Protein AF-A0A1E3B1F7-F1 (afdb_monomer_lite)

InterPro domains:
  IPR016169 FAD-binding, type PCMH, subdomain 2 [G3DSA:3.30.465.10] (73-131)
  IPR016169 FAD-binding, type PCMH, subdomain 2 [G3DSA:3.30.465.10] (134-154)
  IPR036318 FAD-binding, type PCMH-like superfamily [SSF56176] (13-153)
  IPR050416 FAD-linked Oxidoreductases in Biosynthetic Pathways [PTHR42973] (73-134)

Sequence (278 aa):
MGNKASTTTTTTTTAAVHRCLLSAVDGNSALVPFQNDLLYGVTAVHEYNLNFPVTPAAVTSQRRASRSPQLSTLGGADGAVVVDMKHFQQFSMDEATHVATIGPGLSLGDNDTLLYNAGGRAMSHGLCPEIRAGAAASFGIVTEFKVRTQTAPRGAIRYSYSFKLGSAAQRARLLADWQDFILSEDLNRKFTSDCICLQDNVILKGVFFGSKEEYHALGLEHRFPGSDSSKLLVLDDWLGTVTHVVDDLAVRLGGSMSSYFYAKSLGFTRDTSCHYQQ

Organism: Aspergillus cristatus (NCBI:txid573508)

Secondary structure (DSSP, 8-state):
------SHHHHHHHHHHHHHHHHHTTT-GGGS-BTTSTTHHHHT---SBTTS----SEEEE-SS---S-------SSTTPEEEE-TT---EEEETTTTEEEE-TT-BHHHHHHHHHHTTSEE----S-TTSBTT---SS-----EEEE-EEPPS-EEEEEEEEE--SHHHHHHHHHHHHHHHT-TT--TTB--EEEE-SSEEEEEEEE-S-HHHHHTT-HHHHS---SEEEEEEESSHHHHHHHHHT-HHHHHHSS--B----------TTTS-----

pLDDT: mean 82.17, std 14.71, range [34.31, 97.56]

Structure (mmCIF, N/CA/C/O backbone):
data_AF-A0A1E3B1F7-F1
#
_entry.id   AF-A0A1E3B1F7-F1
#
loop_
_atom_site.group_PDB
_atom_site.id
_atom_site.type_symbol
_atom_site.label_atom_id
_atom_site.label_alt_id
_atom_site.label_comp_id
_atom_site.label_asym_id
_atom_site.label_entity_id
_atom_site.label_seq_id
_atom_site.pdbx_PDB_ins_code
_atom_site.Cartn_x
_atom_site.Cartn_y
_atom_site.Cartn_z
_atom_site.occupancy
_atom_site.B_iso_or_equiv
_atom_site.auth_seq_id
_atom_site.auth_comp_id
_atom_site.auth_asym_id
_atom_site.auth_atom_id
_atom_site.pdbx_PDB_model_num
ATOM 1 N N . MET A 1 1 ? 56.435 13.562 -7.038 1.00 37.56 1 MET A N 1
ATOM 2 C CA . MET A 1 1 ? 55.759 12.988 -8.221 1.00 37.56 1 MET A CA 1
ATOM 3 C C . MET A 1 1 ? 54.968 11.780 -7.750 1.00 37.56 1 MET A C 1
ATOM 5 O O . MET A 1 1 ? 55.574 10.789 -7.378 1.00 37.56 1 MET A O 1
ATOM 9 N N . GLY A 1 2 ? 53.646 11.903 -7.643 1.00 34.31 2 GLY A N 1
ATOM 10 C CA . GLY A 1 2 ? 52.750 10.836 -7.193 1.00 34.31 2 GLY A CA 1
ATOM 11 C C . GLY A 1 2 ? 51.482 10.884 -8.038 1.00 34.31 2 GLY A C 1
ATOM 12 O O . GLY A 1 2 ? 50.889 11.950 -8.185 1.00 34.31 2 GLY A O 1
ATOM 13 N N . ASN A 1 3 ? 51.160 9.758 -8.668 1.00 38.22 3 ASN A N 1
ATOM 14 C CA . ASN A 1 3 ? 50.175 9.602 -9.736 1.00 38.22 3 ASN A CA 1
ATOM 15 C C . ASN A 1 3 ? 48.758 10.070 -9.362 1.00 38.22 3 ASN A C 1
ATOM 17 O O . ASN A 1 3 ? 48.146 9.546 -8.435 1.00 38.22 3 ASN A O 1
ATOM 21 N N . LYS A 1 4 ? 48.193 10.964 -10.186 1.00 40.62 4 LYS A N 1
ATOM 22 C CA . LYS A 1 4 ? 46.742 11.103 -10.376 1.00 40.62 4 LYS A CA 1
ATOM 23 C C . LYS A 1 4 ? 46.281 9.996 -11.327 1.00 40.62 4 LYS A C 1
ATOM 25 O O . LYS A 1 4 ? 46.466 10.107 -12.533 1.00 40.62 4 LYS A O 1
ATOM 30 N N . ALA A 1 5 ? 45.653 8.961 -10.788 1.00 48.22 5 ALA A N 1
ATOM 31 C CA . ALA A 1 5 ? 44.834 8.033 -11.558 1.00 48.22 5 ALA A CA 1
ATOM 32 C C . ALA A 1 5 ? 43.437 8.004 -10.930 1.00 48.22 5 ALA A C 1
ATOM 34 O O . ALA A 1 5 ? 43.195 7.207 -10.035 1.00 48.22 5 ALA A O 1
ATOM 35 N N . SER A 1 6 ? 42.550 8.920 -11.337 1.00 46.03 6 SER A N 1
ATOM 36 C CA . SER A 1 6 ? 41.098 8.813 -11.094 1.00 46.03 6 SER A CA 1
ATOM 37 C C . SER A 1 6 ? 40.338 9.926 -11.830 1.00 46.03 6 SER A C 1
ATOM 39 O O . SER A 1 6 ? 39.890 10.902 -11.230 1.00 46.03 6 SER A O 1
ATOM 41 N N . THR A 1 7 ? 40.271 9.867 -13.165 1.00 42.16 7 THR A N 1
ATOM 42 C CA . THR A 1 7 ? 39.351 10.744 -13.933 1.00 42.16 7 THR A CA 1
ATOM 43 C C . THR A 1 7 ? 38.934 10.135 -15.276 1.00 42.16 7 THR A C 1
ATOM 45 O O . THR A 1 7 ? 37.812 10.349 -15.714 1.00 42.16 7 THR A O 1
ATOM 48 N N . THR A 1 8 ? 39.782 9.314 -15.905 1.00 38.38 8 THR A N 1
ATOM 49 C CA . THR A 1 8 ? 39.522 8.756 -17.247 1.00 38.38 8 THR A CA 1
ATOM 50 C C . THR A 1 8 ? 38.535 7.577 -17.257 1.00 38.38 8 THR A C 1
ATOM 52 O O . THR A 1 8 ? 37.781 7.414 -18.210 1.00 38.38 8 THR A O 1
ATOM 55 N N . THR A 1 9 ? 38.490 6.762 -16.199 1.00 40.12 9 THR A N 1
ATOM 56 C CA . THR A 1 9 ? 37.678 5.526 -16.154 1.00 40.12 9 THR A CA 1
ATOM 57 C C . THR A 1 9 ? 36.169 5.798 -16.057 1.00 40.12 9 THR A C 1
ATOM 59 O O . THR A 1 9 ? 35.355 5.043 -16.596 1.00 40.12 9 THR A O 1
ATOM 62 N N . THR A 1 10 ? 35.776 6.898 -15.410 1.00 47.53 10 THR A N 1
ATOM 63 C CA . THR A 1 10 ? 34.367 7.251 -15.173 1.00 47.53 10 THR A CA 1
ATOM 64 C C . THR A 1 10 ? 33.671 7.701 -16.461 1.00 47.53 10 THR A C 1
ATOM 66 O O . THR A 1 10 ? 32.553 7.282 -16.740 1.00 47.53 10 THR A O 1
ATOM 69 N N . THR A 1 11 ? 34.349 8.480 -17.312 1.00 52.41 11 THR A N 1
ATOM 70 C CA . THR A 1 11 ? 33.774 9.027 -18.555 1.00 52.41 11 THR A CA 1
ATOM 71 C C . THR A 1 11 ? 33.556 7.954 -19.626 1.00 52.41 11 THR A C 1
ATOM 73 O O . THR A 1 11 ? 32.553 7.975 -20.340 1.00 52.41 11 THR A O 1
ATOM 76 N N . THR A 1 12 ? 34.467 6.980 -19.731 1.00 55.81 12 THR A N 1
ATOM 77 C CA . THR A 1 12 ? 34.363 5.883 -20.709 1.00 55.81 12 THR A CA 1
ATOM 78 C C . THR A 1 12 ? 33.227 4.915 -20.371 1.00 55.81 12 THR A C 1
ATOM 80 O O . THR A 1 12 ? 32.534 4.443 -21.274 1.00 55.81 12 THR A O 1
ATOM 83 N N . THR A 1 13 ? 32.995 4.665 -19.080 1.00 59.47 13 THR A N 1
ATOM 84 C CA . THR A 1 13 ? 31.944 3.755 -18.600 1.00 59.47 13 THR A CA 1
ATOM 85 C C . THR A 1 13 ? 30.547 4.337 -18.849 1.00 59.47 13 THR A C 1
ATOM 87 O O . THR A 1 13 ? 29.694 3.652 -19.414 1.00 59.47 13 THR A O 1
ATOM 90 N N . THR A 1 14 ? 30.331 5.627 -18.560 1.00 68.31 14 THR A N 1
ATOM 91 C CA . THR A 1 14 ? 29.058 6.321 -18.839 1.00 68.31 14 THR A CA 1
ATOM 92 C C . THR A 1 14 ? 28.724 6.341 -20.334 1.00 68.31 14 THR A C 1
ATOM 94 O O . THR A 1 14 ? 27.590 6.069 -20.725 1.00 68.31 14 THR A O 1
ATOM 97 N N . ALA A 1 15 ? 29.717 6.578 -21.199 1.00 78.50 15 ALA A N 1
ATOM 98 C CA . ALA A 1 15 ? 29.519 6.570 -22.649 1.00 78.50 15 ALA A CA 1
ATOM 99 C C . ALA A 1 15 ? 29.189 5.172 -23.210 1.00 78.50 15 ALA A C 1
ATOM 101 O O . ALA A 1 15 ? 28.454 5.053 -24.193 1.00 78.50 15 ALA A O 1
ATOM 102 N N . ALA A 1 16 ? 29.725 4.107 -22.606 1.00 84.56 16 ALA A N 1
ATOM 103 C CA . ALA A 1 16 ? 29.416 2.734 -22.996 1.00 84.56 16 ALA A CA 1
ATOM 104 C C . ALA A 1 16 ? 27.982 2.338 -22.607 1.00 84.56 16 ALA A C 1
ATOM 106 O O . ALA A 1 16 ? 27.255 1.810 -23.451 1.00 84.56 16 ALA A O 1
ATOM 107 N N . VAL A 1 17 ? 27.554 2.651 -21.378 1.00 84.44 17 VAL A N 1
ATOM 108 C CA . VAL A 1 17 ? 26.182 2.393 -20.902 1.00 84.44 17 VAL A CA 1
ATOM 109 C C . VAL A 1 17 ? 25.162 3.161 -21.740 1.00 84.44 17 VAL A C 1
ATOM 111 O O . VAL A 1 17 ? 24.188 2.568 -22.194 1.00 84.44 17 VAL A O 1
ATOM 114 N N . HIS A 1 18 ? 25.422 4.435 -22.042 1.00 89.75 18 HIS A N 1
ATOM 115 C CA . HIS A 1 18 ? 24.557 5.248 -22.898 1.00 89.75 18 HIS A CA 1
ATOM 116 C C . HIS A 1 18 ? 24.315 4.603 -24.272 1.00 89.75 18 HIS A C 1
ATOM 118 O O . HIS A 1 18 ? 23.172 4.428 -24.692 1.00 89.75 18 HIS A O 1
ATOM 124 N N . ARG A 1 19 ? 25.387 4.202 -24.974 1.00 90.81 19 ARG A N 1
ATOM 125 C CA . ARG A 1 19 ? 25.265 3.534 -26.283 1.00 90.81 19 ARG A CA 1
ATOM 126 C C . ARG A 1 19 ? 24.532 2.199 -26.187 1.00 90.81 19 ARG A C 1
ATOM 128 O O . ARG A 1 19 ? 23.724 1.900 -27.059 1.00 90.81 19 ARG A O 1
ATOM 135 N N . CYS A 1 20 ? 24.811 1.419 -25.143 1.00 92.69 20 CYS A N 1
ATOM 136 C CA . CYS A 1 20 ? 24.163 0.131 -24.912 1.00 92.69 20 CYS A CA 1
ATOM 137 C C . CYS A 1 20 ? 22.647 0.297 -24.746 1.00 92.69 20 CYS A C 1
ATOM 139 O O . CYS A 1 20 ? 21.877 -0.321 -25.478 1.00 92.69 20 CYS A O 1
ATOM 141 N N . LEU A 1 21 ? 22.221 1.187 -23.845 1.00 91.75 21 LEU A N 1
ATOM 142 C CA . LEU A 1 21 ? 20.805 1.419 -23.574 1.00 91.75 21 LEU A CA 1
ATOM 143 C C . LEU A 1 21 ? 20.070 1.976 -24.794 1.00 91.75 21 LEU A C 1
ATOM 145 O O . LEU A 1 21 ? 18.989 1.496 -25.115 1.00 91.75 21 LEU A O 1
ATOM 149 N N . LEU A 1 22 ? 20.670 2.931 -25.510 1.00 91.81 22 LEU A N 1
ATOM 150 C CA . LEU A 1 22 ? 20.066 3.503 -26.712 1.00 91.81 22 LEU A CA 1
ATOM 151 C C . LEU A 1 22 ? 19.933 2.461 -27.836 1.00 91.81 22 LEU A C 1
ATOM 153 O O . LEU A 1 22 ? 18.917 2.417 -28.525 1.00 91.81 22 LEU A O 1
ATOM 157 N N . SER A 1 23 ? 20.931 1.586 -27.995 1.00 92.50 23 SER A N 1
ATOM 158 C CA . SER A 1 23 ? 20.866 0.476 -28.950 1.00 92.50 23 SER A CA 1
ATOM 159 C C . SER A 1 23 ? 19.803 -0.556 -28.574 1.00 92.50 23 SER A C 1
ATOM 161 O O . SER A 1 23 ? 19.189 -1.125 -29.468 1.00 92.50 23 SER A O 1
ATOM 163 N N . ALA A 1 24 ? 19.578 -0.803 -27.280 1.00 90.81 24 ALA A N 1
ATOM 164 C CA . ALA A 1 24 ? 18.563 -1.744 -26.804 1.00 90.81 24 ALA A CA 1
ATOM 165 C C . ALA A 1 24 ? 17.122 -1.285 -27.094 1.00 90.81 24 ALA A C 1
ATOM 167 O O . ALA A 1 24 ? 16.200 -2.096 -27.057 1.00 90.81 24 ALA A O 1
ATOM 168 N N . VAL A 1 25 ? 16.928 0.004 -27.387 1.00 88.75 25 VAL A N 1
ATOM 169 C CA . VAL A 1 25 ? 15.636 0.598 -27.761 1.00 88.75 25 VAL A CA 1
ATOM 170 C C . VAL A 1 25 ? 15.604 1.063 -29.221 1.00 88.75 25 VAL A C 1
ATOM 172 O O . VAL A 1 25 ? 14.869 1.991 -29.559 1.00 88.75 25 VAL A O 1
ATOM 175 N N . ASP A 1 26 ? 16.419 0.448 -30.083 1.00 91.25 26 ASP A N 1
ATOM 176 C CA . ASP A 1 26 ? 16.509 0.741 -31.522 1.00 91.25 26 ASP A CA 1
ATOM 177 C C . ASP A 1 26 ? 16.759 2.232 -31.835 1.00 91.25 26 ASP A C 1
ATOM 179 O O . ASP A 1 26 ? 16.270 2.778 -32.823 1.00 91.25 26 ASP A O 1
ATOM 183 N N . GLY A 1 27 ? 17.506 2.927 -30.972 1.00 89.00 27 GLY A N 1
ATOM 184 C CA . GLY A 1 27 ? 17.819 4.347 -31.137 1.00 89.00 27 GLY A CA 1
ATOM 185 C C . GLY A 1 27 ? 16.749 5.317 -30.628 1.00 89.00 27 GLY A C 1
ATOM 186 O O . GLY A 1 27 ? 16.928 6.528 -30.753 1.00 89.00 27 GLY A O 1
ATOM 187 N N . ASN A 1 28 ? 15.648 4.836 -30.043 1.00 88.50 28 ASN A N 1
ATOM 188 C CA . ASN A 1 28 ? 14.576 5.697 -29.547 1.00 88.50 28 ASN A CA 1
ATOM 189 C C . ASN A 1 28 ? 14.904 6.300 -28.168 1.00 88.50 28 ASN A C 1
ATOM 191 O O . ASN A 1 28 ? 14.555 5.738 -27.129 1.00 88.50 28 ASN A O 1
ATOM 195 N N . SER A 1 29 ? 15.525 7.480 -28.156 1.00 86.75 29 SER A N 1
ATOM 196 C CA . SER A 1 29 ? 15.898 8.191 -26.922 1.00 86.75 29 SER A CA 1
ATOM 197 C C . SER A 1 29 ? 14.712 8.569 -26.028 1.00 86.75 29 SER A C 1
ATOM 199 O O . SER A 1 29 ? 14.892 8.715 -24.825 1.00 86.75 29 SER A O 1
ATOM 201 N N . ALA A 1 30 ? 13.481 8.640 -26.550 1.00 85.56 30 ALA A N 1
ATOM 202 C CA . ALA A 1 30 ? 12.299 8.902 -25.723 1.00 85.56 30 ALA A CA 1
ATOM 203 C C . ALA A 1 30 ? 11.991 7.765 -24.729 1.00 85.56 30 ALA A C 1
ATOM 205 O O . ALA A 1 30 ? 11.258 7.977 -23.766 1.00 85.56 30 ALA A O 1
ATOM 206 N N . LEU A 1 31 ? 12.532 6.563 -24.964 1.00 86.62 31 LEU A N 1
ATOM 207 C CA . LEU A 1 31 ? 12.388 5.406 -24.077 1.00 86.62 31 LEU A CA 1
ATOM 208 C C . LEU A 1 31 ? 13.511 5.304 -23.044 1.00 86.62 31 LEU A C 1
ATOM 210 O O . LEU A 1 31 ? 13.392 4.525 -22.099 1.00 86.62 31 LEU A O 1
ATOM 214 N N . VAL A 1 32 ? 14.586 6.073 -23.220 1.00 90.12 32 VAL A N 1
ATOM 215 C CA . VAL A 1 32 ? 15.724 6.122 -22.303 1.00 90.12 32 VAL A CA 1
ATOM 216 C C . VAL A 1 32 ? 16.210 7.567 -22.174 1.00 90.12 32 VAL A C 1
ATOM 218 O O . VAL A 1 32 ? 17.262 7.903 -22.715 1.00 90.12 32 VAL A O 1
ATOM 221 N N . PRO A 1 33 ? 15.454 8.447 -21.500 1.00 90.50 33 PRO A N 1
ATOM 222 C CA . PRO A 1 33 ? 15.972 9.747 -21.107 1.00 90.50 33 PRO A CA 1
ATOM 223 C C . PRO A 1 33 ? 17.256 9.610 -20.272 1.00 90.50 33 PRO A C 1
ATOM 225 O O . PRO A 1 33 ? 17.355 8.756 -19.381 1.00 90.50 33 PRO A O 1
ATOM 228 N N . PHE A 1 34 ? 18.226 10.477 -20.552 1.00 91.12 34 PHE A N 1
ATOM 229 C CA . PHE A 1 34 ? 19.531 10.551 -19.897 1.00 91.12 34 PHE A CA 1
ATOM 230 C C . PHE A 1 34 ? 19.698 11.859 -19.124 1.00 91.12 34 PHE A C 1
ATOM 232 O O . PHE A 1 34 ? 19.089 12.874 -19.447 1.00 91.12 34 PHE A O 1
ATOM 239 N N . GLN A 1 35 ? 20.614 11.866 -18.152 1.00 87.38 35 GLN A N 1
ATOM 240 C CA . GLN A 1 35 ? 20.878 13.021 -17.282 1.00 87.38 35 GLN A CA 1
ATOM 241 C C . GLN A 1 35 ? 21.147 14.348 -18.022 1.00 87.38 35 GLN A C 1
ATOM 243 O O . GLN A 1 35 ? 20.827 15.415 -17.501 1.00 87.38 35 GLN A O 1
ATOM 248 N N . ASN A 1 36 ? 21.726 14.291 -19.225 1.00 86.38 36 ASN A N 1
ATOM 249 C CA . ASN A 1 36 ? 22.059 15.475 -20.025 1.00 86.38 36 ASN A CA 1
ATOM 250 C C . ASN A 1 36 ? 20.903 15.962 -20.918 1.00 86.38 36 ASN A C 1
ATOM 252 O O . ASN A 1 36 ? 21.067 16.960 -21.623 1.00 86.38 36 ASN A O 1
ATOM 256 N N . ASP A 1 37 ? 19.762 15.272 -20.916 1.00 87.69 37 ASP A N 1
ATOM 257 C CA . ASP A 1 37 ? 18.605 15.665 -21.708 1.00 87.69 37 ASP A CA 1
ATOM 258 C C . ASP A 1 37 ? 17.954 16.928 -21.141 1.00 87.69 37 ASP A C 1
ATOM 260 O O . ASP A 1 37 ? 17.896 17.171 -19.930 1.00 87.69 37 ASP A O 1
ATOM 264 N N . LEU A 1 38 ? 17.420 17.749 -22.044 1.00 87.56 38 LEU A N 1
ATOM 265 C CA . LEU A 1 38 ? 16.705 18.959 -21.670 1.00 87.56 38 LEU A CA 1
ATOM 266 C C . LEU A 1 38 ? 15.503 18.604 -20.777 1.00 87.56 38 LEU A C 1
ATOM 268 O O . LEU A 1 38 ? 14.662 17.797 -21.160 1.00 87.56 38 LEU A O 1
ATOM 272 N N . LEU A 1 39 ? 15.411 19.253 -19.611 1.00 84.19 39 LEU A N 1
ATOM 273 C CA . LEU A 1 39 ? 14.357 19.045 -18.605 1.00 84.19 39 LEU A CA 1
ATOM 274 C C . LEU A 1 39 ? 14.307 17.635 -17.976 1.00 84.19 39 LEU A C 1
ATOM 276 O O . LEU A 1 39 ? 13.311 17.320 -17.327 1.00 84.19 39 LEU A O 1
ATOM 280 N N . TYR A 1 40 ? 15.376 16.830 -18.073 1.00 85.12 40 TYR A N 1
ATOM 281 C CA . TYR A 1 40 ? 15.447 15.463 -17.523 1.00 85.12 40 TYR A CA 1
ATOM 282 C C . TYR A 1 40 ? 14.880 15.327 -16.101 1.00 85.12 40 TYR A C 1
ATOM 284 O O . TYR A 1 40 ? 14.015 14.487 -15.848 1.00 85.12 40 TYR A O 1
ATOM 292 N N . GLY A 1 41 ? 15.310 16.204 -15.187 1.00 81.81 41 GLY A N 1
ATOM 293 C CA . GLY A 1 41 ? 14.880 16.176 -13.787 1.00 81.81 41 GLY A CA 1
ATOM 294 C C . GLY A 1 41 ? 13.384 16.425 -13.566 1.00 81.81 41 GLY A C 1
ATOM 295 O O . GLY A 1 41 ? 12.866 16.064 -12.525 1.00 81.81 41 GLY A O 1
ATOM 296 N N . VAL A 1 42 ? 12.672 17.017 -14.531 1.00 79.06 42 VAL A N 1
ATOM 297 C CA . VAL A 1 42 ? 11.225 17.287 -14.429 1.00 79.06 42 VAL A CA 1
ATOM 298 C C . VAL A 1 42 ? 10.407 16.242 -15.190 1.00 79.06 42 VAL A C 1
ATOM 300 O O . VAL A 1 42 ? 9.262 15.969 -14.835 1.00 79.06 42 VAL A O 1
ATOM 303 N N . THR A 1 43 ? 10.965 15.668 -16.257 1.00 80.12 43 THR A N 1
ATOM 304 C CA . THR A 1 43 ? 10.234 14.767 -17.161 1.00 80.12 43 THR A CA 1
ATOM 305 C C . THR A 1 43 ? 10.471 13.285 -16.897 1.00 80.12 43 THR A C 1
ATOM 307 O O . THR A 1 43 ? 9.669 12.471 -17.348 1.00 80.12 43 THR A O 1
ATOM 310 N N . ALA A 1 44 ? 11.581 12.929 -16.248 1.00 81.56 44 ALA A N 1
ATOM 311 C CA . ALA A 1 44 ? 11.995 11.540 -16.045 1.00 81.56 44 ALA A CA 1
ATOM 312 C C . ALA A 1 44 ? 12.253 11.191 -14.574 1.00 81.56 44 ALA A C 1
ATOM 314 O O . ALA A 1 44 ? 12.149 10.023 -14.203 1.00 81.56 44 ALA A O 1
ATOM 315 N N . VAL A 1 45 ? 12.584 12.180 -13.741 1.00 84.25 45 VAL A N 1
ATOM 316 C CA . VAL A 1 45 ? 12.856 11.979 -12.316 1.00 84.25 45 VAL A CA 1
ATOM 317 C C . VAL A 1 45 ? 11.655 12.466 -11.509 1.00 84.25 45 VAL A C 1
ATOM 319 O O . VAL A 1 45 ? 11.193 13.592 -11.667 1.00 84.25 45 VAL A O 1
ATOM 322 N N . HIS A 1 46 ? 11.104 11.574 -10.688 1.00 82.81 46 HIS A N 1
ATOM 323 C CA . HIS A 1 46 ? 9.920 11.840 -9.876 1.00 82.81 46 HIS A CA 1
ATOM 324 C C . HIS A 1 46 ? 10.155 11.341 -8.449 1.00 82.81 46 HIS A C 1
ATOM 326 O O . HIS A 1 46 ? 9.849 10.197 -8.098 1.00 82.81 46 HIS A O 1
ATOM 332 N N . GLU A 1 47 ? 10.752 12.194 -7.621 1.00 82.31 47 GLU A N 1
ATOM 333 C CA . GLU A 1 47 ? 11.020 11.899 -6.221 1.00 82.31 47 GLU A CA 1
ATOM 334 C C . GLU A 1 47 ? 9.744 11.952 -5.396 1.00 82.31 47 GLU A C 1
ATOM 336 O O . GLU A 1 47 ? 8.964 12.901 -5.460 1.00 82.31 47 GLU A O 1
ATOM 341 N N . TYR A 1 48 ? 9.581 10.961 -4.528 1.00 80.12 48 TYR A N 1
ATOM 342 C CA . TYR A 1 48 ? 8.530 10.997 -3.523 1.00 80.12 48 TYR A CA 1
ATOM 343 C C . TYR A 1 48 ? 8.969 11.664 -2.222 1.00 80.12 48 TYR A C 1
ATOM 345 O O . TYR A 1 48 ? 8.257 12.494 -1.662 1.00 80.12 48 TYR A O 1
ATOM 353 N N . ASN A 1 49 ? 10.161 11.308 -1.740 1.00 84.50 49 ASN A N 1
ATOM 354 C CA . ASN A 1 49 ? 10.745 11.912 -0.553 1.00 84.50 49 ASN A CA 1
ATOM 355 C C . ASN A 1 49 ? 11.804 12.936 -0.958 1.00 84.50 49 ASN A C 1
ATOM 357 O O . ASN A 1 49 ? 12.903 12.575 -1.375 1.00 84.50 49 ASN A O 1
ATOM 361 N N . LEU A 1 50 ? 11.479 14.213 -0.783 1.00 87.75 50 LEU A N 1
ATOM 362 C CA . LEU A 1 50 ? 12.322 15.335 -1.185 1.00 87.75 50 LEU A CA 1
ATOM 363 C C . LEU A 1 50 ? 13.571 15.514 -0.297 1.00 87.75 50 LEU A C 1
ATOM 365 O O . LEU A 1 50 ? 14.464 16.275 -0.659 1.00 87.75 50 LEU A O 1
ATOM 369 N N . ASN A 1 51 ? 13.676 14.807 0.840 1.00 87.00 51 ASN A N 1
ATOM 370 C CA . ASN A 1 51 ? 14.893 14.799 1.670 1.00 87.00 51 ASN A CA 1
ATOM 371 C C . ASN A 1 51 ? 16.062 14.035 1.031 1.00 87.00 51 ASN A C 1
ATOM 373 O O . ASN A 1 51 ? 17.205 14.221 1.444 1.00 87.00 51 ASN A O 1
ATOM 377 N N . PHE A 1 52 ? 15.784 13.157 0.066 1.00 85.12 52 PHE A N 1
ATOM 378 C CA . PHE A 1 52 ? 16.780 12.278 -0.544 1.00 85.12 52 PHE A CA 1
ATOM 379 C C . PHE A 1 52 ? 16.752 12.428 -2.069 1.00 85.12 52 PHE A C 1
ATOM 381 O O . PHE A 1 52 ? 16.346 11.494 -2.764 1.00 85.12 52 PHE A O 1
ATOM 388 N N . PRO A 1 53 ? 17.139 13.604 -2.599 1.00 86.88 53 PRO A N 1
ATOM 389 C CA . PRO A 1 53 ? 17.228 13.796 -4.038 1.00 86.88 53 PRO A CA 1
ATOM 390 C C . PRO A 1 53 ? 18.295 12.863 -4.611 1.00 86.88 53 PRO A C 1
ATOM 392 O O . PRO A 1 53 ? 19.358 12.680 -4.013 1.00 86.88 53 PRO A O 1
ATOM 395 N N . VAL A 1 54 ? 18.011 12.281 -5.770 1.00 87.06 54 VAL A N 1
ATOM 396 C CA . VAL A 1 54 ? 18.954 11.429 -6.497 1.00 87.06 54 VAL A CA 1
ATOM 397 C C . VAL A 1 54 ? 18.870 11.733 -7.980 1.00 87.06 54 VAL A C 1
ATOM 399 O O . VAL A 1 54 ? 17.805 12.041 -8.507 1.00 87.06 54 VAL A O 1
ATOM 402 N N . THR A 1 55 ? 19.997 11.605 -8.666 1.00 88.56 55 THR A N 1
ATOM 403 C CA . THR A 1 55 ? 20.099 11.818 -10.105 1.00 88.56 55 THR A CA 1
ATOM 404 C C . THR A 1 55 ? 20.507 10.516 -10.791 1.00 88.56 55 THR A C 1
ATOM 406 O O . THR A 1 55 ? 21.698 10.186 -10.851 1.00 88.56 55 THR A O 1
ATOM 409 N N . PRO A 1 56 ? 19.543 9.744 -11.322 1.00 89.69 56 PRO A N 1
ATOM 410 C CA . PRO A 1 56 ? 19.848 8.548 -12.096 1.00 89.69 56 PRO A CA 1
ATOM 411 C C . PRO A 1 56 ? 20.641 8.887 -13.362 1.00 89.69 56 PRO A C 1
ATOM 413 O O . PRO A 1 56 ? 20.420 9.934 -13.974 1.00 89.69 56 PRO A O 1
ATOM 416 N N . ALA A 1 57 ? 21.508 7.973 -13.803 1.00 90.00 57 ALA A N 1
ATOM 417 C CA . ALA A 1 57 ? 22.234 8.108 -15.068 1.00 90.00 57 ALA A CA 1
ATOM 418 C C . ALA A 1 57 ? 21.298 8.018 -16.286 1.00 90.00 57 ALA A C 1
ATOM 420 O O . ALA A 1 57 ? 21.536 8.670 -17.305 1.00 90.00 57 ALA A O 1
ATOM 421 N N . ALA A 1 58 ? 20.253 7.195 -16.175 1.00 90.56 58 ALA A N 1
ATOM 422 C CA . ALA A 1 58 ? 19.212 7.022 -17.178 1.00 90.56 58 ALA A CA 1
ATOM 423 C C . ALA A 1 58 ? 17.932 6.475 -16.533 1.00 90.56 58 ALA A C 1
ATOM 425 O O . ALA A 1 58 ? 18.002 5.705 -15.568 1.00 90.56 58 ALA A O 1
ATOM 426 N N . VAL A 1 59 ? 16.781 6.795 -17.121 1.00 88.56 59 VAL A N 1
ATOM 427 C CA . VAL A 1 59 ? 15.490 6.179 -16.785 1.00 88.56 59 VAL A CA 1
ATOM 428 C C . VAL A 1 59 ? 14.995 5.436 -18.017 1.00 88.56 59 VAL A C 1
ATOM 430 O O . VAL A 1 59 ? 14.607 6.039 -19.005 1.00 88.56 59 VAL A O 1
ATOM 433 N N . THR A 1 60 ? 15.051 4.112 -17.985 1.00 88.69 60 THR A N 1
ATOM 434 C CA . THR A 1 60 ? 14.629 3.246 -19.091 1.00 88.69 60 THR A CA 1
ATOM 435 C C . THR A 1 60 ? 13.152 2.904 -18.953 1.00 88.69 60 THR A C 1
ATOM 437 O O . THR A 1 60 ? 12.678 2.631 -17.857 1.00 88.69 60 THR A O 1
ATOM 440 N N . SER A 1 61 ? 12.417 2.885 -20.056 1.00 82.75 61 SER A N 1
ATOM 441 C CA . SER A 1 61 ? 10.999 2.527 -20.097 1.00 82.75 61 SER A CA 1
ATOM 442 C C . SER A 1 61 ? 10.712 1.636 -21.306 1.00 82.75 61 SER A C 1
ATOM 444 O O . SER A 1 61 ? 11.431 1.650 -22.306 1.00 82.75 61 SER A O 1
ATOM 446 N N . GLN A 1 62 ? 9.666 0.813 -21.222 1.00 74.56 62 GLN A N 1
ATOM 447 C CA . GLN A 1 62 ? 9.228 0.017 -22.372 1.00 74.56 62 GLN A CA 1
ATOM 448 C C . GLN A 1 62 ? 8.575 0.881 -23.458 1.00 74.56 62 GLN A C 1
ATOM 450 O O . GLN A 1 62 ? 8.141 1.994 -23.205 1.00 74.56 62 GLN A O 1
ATOM 455 N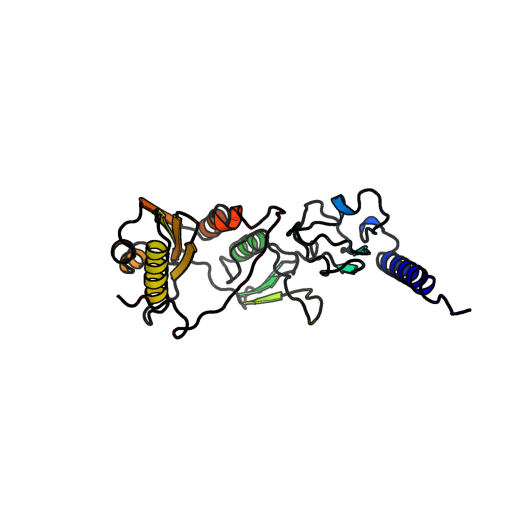 N . ARG A 1 63 ? 8.441 0.311 -24.666 1.00 63.44 63 ARG A N 1
ATOM 456 C CA . ARG A 1 63 ? 8.041 0.921 -25.957 1.00 63.44 63 ARG A CA 1
ATOM 457 C C . ARG A 1 63 ? 6.696 1.671 -26.042 1.00 63.44 63 ARG A C 1
ATOM 459 O O . ARG A 1 63 ? 6.245 1.975 -27.145 1.00 63.44 63 ARG A O 1
ATOM 466 N N . ARG A 1 64 ? 6.032 1.974 -24.933 1.00 52.88 64 ARG A N 1
ATOM 467 C CA . ARG A 1 64 ? 4.848 2.840 -24.877 1.00 52.88 64 ARG A CA 1
ATOM 468 C C . ARG A 1 64 ? 5.205 3.990 -23.954 1.00 52.88 64 ARG A C 1
ATOM 470 O O . ARG A 1 64 ? 5.773 3.718 -22.926 1.00 52.88 64 ARG A O 1
ATOM 477 N N . ALA A 1 65 ? 4.915 5.237 -24.303 1.00 41.38 65 ALA A N 1
ATOM 478 C CA . ALA A 1 65 ? 5.137 6.372 -23.408 1.00 41.38 65 ALA A CA 1
ATOM 479 C C . ALA A 1 65 ? 3.804 6.768 -22.758 1.00 41.38 65 ALA A C 1
ATOM 481 O O . ALA A 1 65 ? 2.787 6.869 -23.445 1.00 41.38 65 ALA A O 1
ATOM 482 N N . SER A 1 66 ? 3.787 7.002 -21.447 1.00 41.41 66 SER A N 1
ATOM 483 C CA . SER A 1 66 ? 2.680 7.654 -20.736 1.00 41.41 66 SER A CA 1
ATOM 484 C C . SER A 1 66 ? 3.231 8.759 -19.844 1.00 41.41 66 SER A C 1
ATOM 486 O O . SER A 1 66 ? 4.404 8.758 -19.471 1.00 41.41 66 SER A O 1
ATOM 488 N N . ARG A 1 67 ? 2.373 9.750 -19.596 1.00 39.34 67 ARG A N 1
ATOM 489 C CA . ARG A 1 67 ? 2.743 11.142 -19.310 1.00 39.34 67 ARG A CA 1
ATOM 490 C C . ARG A 1 67 ? 2.268 11.632 -17.939 1.00 39.34 67 ARG A C 1
ATOM 492 O O . ARG A 1 67 ? 2.097 12.832 -17.762 1.00 39.34 67 ARG A O 1
ATOM 499 N N . SER A 1 68 ? 1.996 10.726 -17.003 1.00 39.72 68 SER A N 1
ATOM 500 C CA . SER A 1 68 ? 1.705 11.118 -15.616 1.00 39.72 68 SER A CA 1
ATOM 501 C C . SER A 1 68 ? 3.005 11.114 -14.807 1.00 39.72 68 SER A C 1
ATOM 503 O O . SER A 1 68 ? 3.875 10.318 -15.135 1.00 39.72 68 SER A O 1
ATOM 505 N N . PRO A 1 69 ? 3.173 11.949 -13.774 1.00 46.75 69 PRO A N 1
ATOM 506 C CA . PRO A 1 69 ? 4.224 11.755 -12.778 1.00 46.75 69 PRO A CA 1
ATOM 507 C C . PRO A 1 69 ? 3.964 10.448 -12.016 1.00 46.75 69 PRO A C 1
ATOM 509 O O . PRO A 1 69 ? 2.806 10.117 -11.748 1.00 46.75 69 PRO A O 1
ATOM 512 N N . GLN A 1 70 ? 5.001 9.676 -11.688 1.00 56.00 70 GLN A N 1
ATOM 513 C CA . GLN A 1 70 ? 4.854 8.425 -10.935 1.00 56.00 70 GLN A CA 1
ATOM 514 C C . GLN A 1 70 ? 5.854 8.318 -9.791 1.00 56.00 70 GLN A C 1
ATOM 516 O O . GLN A 1 70 ? 7.021 8.655 -9.938 1.00 56.00 70 GLN A O 1
ATOM 521 N N . LEU A 1 71 ? 5.404 7.730 -8.683 1.00 55.56 71 LEU A N 1
ATOM 522 C CA . LEU A 1 71 ? 6.266 7.274 -7.600 1.00 55.56 71 LEU A CA 1
ATOM 523 C C . LEU A 1 71 ? 7.137 6.106 -8.078 1.00 55.56 71 LEU A C 1
ATOM 525 O O . LEU A 1 71 ? 6.678 4.965 -8.150 1.00 55.56 71 LEU A O 1
ATOM 529 N N . SER A 1 72 ? 8.395 6.384 -8.406 1.00 62.56 72 SER A N 1
ATOM 530 C CA . SER A 1 72 ? 9.374 5.366 -8.795 1.00 62.56 72 SER A CA 1
ATOM 531 C C . SER A 1 72 ? 10.504 5.270 -7.777 1.00 62.56 72 SER A C 1
ATOM 533 O O . SER A 1 72 ? 10.966 6.279 -7.248 1.00 62.56 72 SER A O 1
ATOM 535 N N . THR A 1 73 ? 10.993 4.058 -7.516 1.00 73.19 73 THR A N 1
ATOM 536 C CA . THR A 1 73 ? 12.266 3.885 -6.810 1.00 73.19 73 THR A CA 1
ATOM 537 C C . THR A 1 73 ? 13.403 4.287 -7.745 1.00 73.19 73 THR A C 1
ATOM 539 O O . THR A 1 73 ? 13.589 3.682 -8.796 1.00 73.19 73 THR A O 1
ATOM 542 N N . LEU A 1 74 ? 14.183 5.292 -7.352 1.00 80.81 74 LEU A N 1
ATOM 543 C CA . LEU A 1 74 ? 15.210 5.908 -8.201 1.00 80.81 74 LEU A CA 1
ATOM 544 C C . LEU A 1 74 ? 16.625 5.332 -7.980 1.00 80.81 74 LEU A C 1
ATOM 546 O O . LEU A 1 74 ? 17.624 5.973 -8.283 1.00 80.81 74 LEU A O 1
ATOM 550 N N . GLY A 1 75 ? 16.727 4.128 -7.407 1.00 76.50 75 GLY A N 1
ATOM 551 C CA . GLY A 1 75 ? 18.002 3.441 -7.153 1.00 76.50 75 GLY A CA 1
ATOM 552 C C . GLY A 1 75 ? 18.732 3.841 -5.863 1.00 76.50 75 GLY A C 1
ATOM 553 O O . GLY A 1 75 ? 19.675 3.160 -5.474 1.00 76.50 75 GLY A O 1
ATOM 554 N N . GLY A 1 76 ? 18.285 4.890 -5.164 1.00 80.06 76 GLY A N 1
ATOM 555 C CA . GLY A 1 76 ? 18.786 5.274 -3.834 1.00 80.06 76 GLY A CA 1
ATOM 556 C C . GLY A 1 76 ? 20.166 5.945 -3.809 1.00 80.06 76 GLY A C 1
ATOM 557 O O . GLY A 1 76 ? 20.620 6.335 -2.737 1.00 80.06 76 GLY A O 1
ATOM 558 N N . ALA A 1 77 ? 20.815 6.100 -4.966 1.00 84.12 77 ALA A N 1
ATOM 559 C CA . ALA A 1 77 ? 22.067 6.826 -5.147 1.00 84.12 77 ALA A CA 1
ATOM 560 C C . ALA A 1 77 ? 22.179 7.362 -6.585 1.00 84.12 77 ALA A C 1
ATOM 562 O O . ALA A 1 77 ? 21.552 6.830 -7.506 1.00 84.12 77 ALA A O 1
ATOM 563 N N . ASP A 1 78 ? 23.009 8.387 -6.775 1.00 87.69 78 ASP A N 1
ATOM 564 C CA . ASP A 1 78 ? 23.294 8.953 -8.094 1.00 87.69 78 ASP A CA 1
ATOM 565 C C . ASP A 1 78 ? 23.930 7.929 -9.042 1.00 87.69 78 ASP A C 1
ATOM 567 O O . ASP A 1 78 ? 24.670 7.030 -8.638 1.00 87.69 78 ASP A O 1
ATOM 571 N N . GLY A 1 79 ? 23.664 8.093 -10.337 1.00 87.44 79 GLY A N 1
ATOM 572 C CA . GLY A 1 79 ? 24.258 7.268 -11.386 1.00 87.44 79 GLY A CA 1
ATOM 573 C C . GLY A 1 79 ? 23.618 5.887 -11.560 1.00 87.44 79 GLY A C 1
ATOM 574 O O . GLY A 1 79 ? 24.042 5.131 -12.434 1.00 87.44 79 GLY A O 1
ATOM 575 N N . ALA A 1 80 ? 22.579 5.556 -10.787 1.00 88.88 80 ALA A N 1
ATOM 576 C CA . ALA A 1 80 ? 21.789 4.350 -11.004 1.00 88.88 80 ALA A CA 1
ATOM 577 C C . ALA A 1 80 ? 21.085 4.379 -12.374 1.00 88.88 80 ALA A C 1
ATOM 579 O O . ALA A 1 80 ? 20.683 5.437 -12.861 1.00 88.88 80 ALA A O 1
ATOM 580 N N . VAL A 1 81 ? 20.904 3.207 -12.988 1.00 89.19 81 VAL A N 1
ATOM 581 C CA . VAL A 1 81 ? 19.980 3.041 -14.119 1.00 89.19 81 VAL A CA 1
ATOM 582 C C . VAL A 1 81 ? 18.633 2.625 -13.550 1.00 89.19 81 VAL A C 1
ATOM 584 O O . VAL A 1 81 ? 18.528 1.591 -12.891 1.00 89.19 81 VAL A O 1
ATOM 587 N N . VAL A 1 82 ? 17.608 3.433 -13.795 1.00 89.44 82 VAL A N 1
ATOM 588 C CA . VAL A 1 82 ? 16.243 3.162 -13.342 1.00 89.44 82 VAL A CA 1
ATOM 589 C C . VAL A 1 82 ? 15.492 2.424 -14.442 1.00 89.44 82 VAL A C 1
ATOM 591 O O . VAL A 1 82 ? 15.586 2.775 -15.618 1.00 89.44 82 VAL A O 1
ATOM 594 N N . VAL A 1 83 ? 14.740 1.394 -14.063 1.00 88.19 83 VAL A N 1
ATOM 595 C CA . VAL A 1 83 ? 13.796 0.711 -14.952 1.00 88.19 83 VAL A CA 1
ATOM 596 C C . VAL A 1 83 ? 12.392 1.129 -14.543 1.00 88.19 83 VAL A C 1
ATOM 598 O O . VAL A 1 83 ? 11.869 0.688 -13.522 1.00 88.19 83 VAL A O 1
ATOM 601 N N . ASP A 1 84 ? 11.803 2.026 -15.324 1.00 86.94 84 ASP A N 1
ATOM 602 C CA . ASP A 1 84 ? 10.447 2.515 -15.138 1.00 86.94 84 ASP A CA 1
ATOM 603 C C . ASP A 1 84 ? 9.439 1.470 -15.634 1.00 86.94 84 ASP A C 1
ATOM 605 O O . ASP A 1 84 ? 9.268 1.211 -16.832 1.00 86.94 84 ASP A O 1
ATOM 609 N N . MET A 1 85 ? 8.753 0.867 -14.666 1.00 86.19 85 MET A N 1
ATOM 610 C CA . MET A 1 85 ? 7.794 -0.208 -14.884 1.00 86.19 85 MET A CA 1
ATOM 611 C C . MET A 1 85 ? 6.377 0.303 -15.179 1.00 86.19 85 MET A C 1
ATOM 613 O O . MET A 1 85 ? 5.462 -0.514 -15.285 1.00 86.19 85 MET A O 1
ATOM 617 N N . LYS A 1 86 ? 6.147 1.615 -15.354 1.00 80.56 86 LYS A N 1
ATOM 618 C CA . LYS A 1 86 ? 4.797 2.186 -15.548 1.00 80.56 86 LYS A CA 1
ATOM 619 C C . LYS A 1 86 ? 4.018 1.613 -16.736 1.00 80.56 86 LYS A C 1
ATOM 621 O O . LYS A 1 86 ? 2.812 1.815 -16.820 1.00 80.56 86 LYS A O 1
ATOM 626 N N . HIS A 1 87 ? 4.674 0.913 -17.660 1.00 84.62 87 HIS A N 1
ATOM 627 C CA . HIS A 1 87 ? 4.040 0.277 -18.820 1.00 84.62 87 HIS A CA 1
ATOM 628 C C . HIS A 1 87 ? 3.682 -1.196 -18.627 1.00 84.62 87 HIS A C 1
ATOM 630 O O . HIS A 1 87 ? 2.924 -1.741 -19.427 1.00 84.62 87 HIS A O 1
ATOM 636 N N . PHE A 1 88 ? 4.143 -1.818 -17.545 1.00 88.50 88 PHE A N 1
ATOM 637 C CA . PHE A 1 88 ? 3.796 -3.186 -17.179 1.00 88.50 88 PHE A CA 1
ATOM 638 C C . PHE A 1 88 ? 2.461 -3.202 -16.426 1.00 88.50 88 PHE A C 1
ATOM 640 O O . PHE A 1 88 ? 2.402 -3.505 -15.238 1.00 88.50 88 PHE A O 1
ATOM 647 N N . GLN A 1 89 ? 1.394 -2.792 -17.105 1.00 91.00 89 GLN A N 1
ATOM 648 C CA . GLN A 1 89 ? 0.035 -2.693 -16.558 1.00 91.00 89 GLN A CA 1
ATOM 649 C C . GLN A 1 89 ? -0.873 -3.823 -17.064 1.00 91.00 89 GLN A C 1
ATOM 651 O O . GLN A 1 89 ? -2.090 -3.672 -17.120 1.00 91.00 89 GLN A O 1
ATOM 656 N N . GLN A 1 90 ? -0.292 -4.941 -17.506 1.00 92.75 90 GLN A N 1
ATOM 657 C CA . GLN A 1 90 ? -1.073 -6.074 -17.983 1.00 92.75 90 GLN A CA 1
ATOM 658 C C . GLN A 1 90 ? -1.942 -6.660 -16.862 1.00 92.75 90 GLN A C 1
ATOM 660 O O . GLN A 1 90 ? -1.532 -6.706 -15.702 1.00 92.75 90 GLN A O 1
ATOM 665 N N . PHE A 1 91 ? -3.129 -7.130 -17.231 1.00 95.94 91 PHE A N 1
ATOM 666 C CA . PHE A 1 91 ? -4.064 -7.784 -16.327 1.00 95.94 91 PHE A CA 1
ATOM 667 C C . PHE A 1 91 ? -4.781 -8.926 -17.051 1.00 95.94 91 PHE A C 1
ATOM 669 O O . PHE A 1 91 ? -5.203 -8.766 -18.197 1.00 95.94 91 PHE A O 1
ATOM 676 N N . SER A 1 92 ? -4.939 -10.067 -16.385 1.00 96.94 92 SER A N 1
ATOM 677 C CA . SER A 1 92 ? -5.881 -11.119 -16.787 1.00 96.94 92 SER A CA 1
ATOM 678 C C . SER A 1 92 ? -6.357 -11.918 -15.573 1.00 96.94 92 SER A C 1
ATOM 680 O O . SER A 1 92 ? -5.679 -11.953 -14.548 1.00 96.94 92 SER A O 1
ATOM 682 N N . MET A 1 93 ? -7.516 -12.564 -15.691 1.00 96.94 93 MET A N 1
ATOM 683 C CA . MET A 1 93 ? -8.085 -13.444 -14.671 1.00 96.94 93 MET A CA 1
ATOM 684 C C . MET A 1 93 ? -8.295 -14.834 -15.270 1.00 96.94 93 MET A C 1
ATOM 686 O O . MET A 1 93 ? -8.922 -14.965 -16.318 1.00 96.94 93 MET A O 1
ATOM 690 N N . ASP A 1 94 ? -7.800 -15.866 -14.594 1.00 96.88 94 ASP A N 1
ATOM 691 C CA . ASP A 1 94 ? -8.236 -17.238 -14.839 1.00 96.88 94 ASP A CA 1
ATOM 692 C C . ASP A 1 94 ? -9.549 -17.474 -14.081 1.00 96.88 94 ASP A C 1
ATOM 694 O O . ASP A 1 94 ? -9.568 -17.522 -12.850 1.00 96.88 94 ASP A O 1
ATOM 698 N N . GLU A 1 95 ? -10.657 -17.600 -14.809 1.00 93.00 95 GLU A N 1
ATOM 699 C CA . GLU A 1 95 ? -11.989 -17.775 -14.221 1.00 93.00 95 GLU A CA 1
ATOM 700 C C . GLU A 1 95 ? -12.183 -19.135 -13.539 1.00 93.00 95 GLU A C 1
ATOM 702 O O . GLU A 1 95 ? -13.018 -19.245 -12.643 1.00 93.00 95 GLU A O 1
ATOM 707 N N . ALA A 1 96 ? -11.408 -20.159 -13.912 1.00 95.06 96 ALA A N 1
ATOM 708 C CA . ALA A 1 96 ? -11.510 -21.487 -13.314 1.00 95.06 96 ALA A CA 1
ATOM 709 C C . ALA A 1 96 ? -10.765 -21.568 -11.976 1.00 95.06 96 ALA A C 1
ATOM 711 O O . ALA A 1 96 ? -11.221 -22.236 -11.048 1.00 95.06 96 ALA A O 1
ATOM 712 N N . THR A 1 97 ? -9.613 -20.899 -11.868 1.00 96.31 97 THR A N 1
ATOM 713 C CA . THR A 1 97 ? -8.770 -20.944 -10.659 1.00 96.31 97 THR A CA 1
ATOM 714 C C . THR A 1 97 ? -8.862 -19.690 -9.789 1.00 96.31 97 THR A C 1
ATOM 716 O O . THR A 1 97 ? -8.375 -19.693 -8.656 1.00 96.31 97 THR A O 1
ATOM 719 N N . HIS A 1 98 ? -9.480 -18.619 -10.294 1.00 96.50 98 HIS A N 1
ATOM 720 C CA . HIS A 1 98 ? -9.526 -17.282 -9.692 1.00 96.50 98 HIS A CA 1
ATOM 721 C C . HIS A 1 98 ? -8.139 -16.700 -9.380 1.00 96.50 98 HIS A C 1
ATOM 723 O O . HIS A 1 98 ? -7.957 -15.954 -8.407 1.00 96.50 98 HIS A O 1
ATOM 729 N N . VAL A 1 99 ? -7.150 -17.052 -10.202 1.00 97.56 99 VAL A N 1
ATOM 730 C CA . VAL A 1 99 ? -5.806 -16.478 -10.156 1.00 97.56 99 VAL A CA 1
ATOM 731 C C . VAL A 1 99 ? -5.741 -15.296 -11.117 1.00 97.56 99 VAL A C 1
ATOM 733 O O . VAL A 1 99 ? -5.943 -15.445 -12.321 1.00 97.56 99 VAL A O 1
ATOM 736 N N . ALA A 1 100 ? -5.427 -14.121 -10.576 1.00 97.00 100 ALA A N 1
ATOM 737 C CA . ALA A 1 100 ? -5.168 -12.925 -11.357 1.00 97.00 100 ALA A CA 1
ATOM 738 C C . ALA A 1 100 ? -3.686 -12.845 -11.729 1.00 97.00 100 ALA A C 1
ATOM 740 O O . ALA A 1 100 ? -2.804 -13.097 -10.904 1.00 97.00 100 ALA A O 1
ATOM 741 N N . THR A 1 101 ? -3.426 -12.457 -12.968 1.00 96.69 101 THR A N 1
ATOM 742 C CA . THR A 1 101 ? -2.099 -12.135 -13.480 1.00 96.69 101 THR A CA 1
ATOM 743 C C . THR A 1 101 ? -1.987 -10.620 -13.577 1.00 96.69 101 THR A C 1
ATOM 745 O O . THR A 1 101 ? -2.739 -10.010 -14.334 1.00 96.69 101 THR A O 1
ATOM 748 N N . ILE A 1 102 ? -1.089 -10.015 -12.800 1.00 95.00 102 ILE A N 1
ATOM 749 C CA . ILE A 1 102 ? -1.008 -8.565 -12.582 1.00 95.00 102 ILE A CA 1
ATOM 750 C C . ILE A 1 102 ? 0.391 -8.064 -12.939 1.00 95.00 102 ILE A C 1
ATOM 752 O O . ILE A 1 102 ? 1.401 -8.591 -12.469 1.00 95.00 102 ILE A O 1
ATOM 756 N N . GLY A 1 103 ? 0.457 -7.016 -13.752 1.00 93.31 103 GLY A N 1
ATOM 757 C CA . GLY A 1 103 ? 1.697 -6.327 -14.058 1.00 93.31 103 GLY A CA 1
ATOM 758 C C . GLY A 1 103 ? 2.191 -5.458 -12.887 1.00 93.31 103 GLY A C 1
ATOM 759 O O . GLY A 1 103 ? 1.390 -4.801 -12.221 1.00 93.31 103 GLY A O 1
ATOM 760 N N . PRO A 1 104 ? 3.510 -5.395 -12.630 1.00 90.00 104 PRO A N 1
ATOM 761 C CA . PRO A 1 104 ? 4.114 -4.612 -11.542 1.00 90.00 104 PRO A CA 1
ATOM 762 C C . PRO A 1 104 ? 3.871 -3.101 -11.651 1.00 90.00 104 PRO A C 1
ATOM 764 O O . PRO A 1 104 ? 3.985 -2.378 -10.663 1.00 90.00 104 PRO A O 1
ATOM 767 N N . GLY A 1 105 ? 3.558 -2.613 -12.847 1.00 88.56 105 GLY A N 1
ATOM 768 C CA . GLY A 1 105 ? 3.204 -1.229 -13.094 1.00 88.56 105 GLY A CA 1
ATOM 769 C C . GLY A 1 105 ? 1.756 -0.904 -12.753 1.00 88.56 105 GLY A C 1
ATOM 770 O O . GLY A 1 105 ? 1.427 0.271 -12.761 1.00 88.56 105 GLY A O 1
ATOM 771 N N . LEU A 1 106 ? 0.878 -1.867 -12.476 1.00 88.56 106 LEU A N 1
ATOM 772 C CA . LEU A 1 106 ? -0.521 -1.576 -12.155 1.00 88.56 106 LEU A CA 1
ATOM 773 C C . LEU A 1 106 ? -0.628 -0.873 -10.791 1.00 88.56 106 LEU A C 1
ATOM 775 O O . LEU A 1 106 ? 0.039 -1.284 -9.835 1.00 88.56 106 LEU A O 1
ATOM 779 N N . SER A 1 107 ? -1.432 0.193 -10.709 1.00 85.69 107 SER A N 1
ATOM 780 C CA . SER A 1 107 ? -1.739 0.839 -9.427 1.00 85.69 107 SER A CA 1
ATOM 781 C C . SER A 1 107 ? -2.663 -0.051 -8.589 1.00 85.69 107 SER A C 1
ATOM 783 O O . SER A 1 107 ? -3.401 -0.876 -9.134 1.00 85.69 107 SER A O 1
ATOM 785 N N . LEU A 1 108 ? -2.628 0.091 -7.264 1.00 86.19 108 LEU A N 1
ATOM 786 C CA . LEU A 1 108 ? -3.496 -0.678 -6.371 1.00 86.19 108 LEU A CA 1
ATOM 787 C C . LEU A 1 108 ? -4.984 -0.352 -6.603 1.00 86.19 108 LEU A C 1
ATOM 789 O O . LEU A 1 108 ? -5.806 -1.264 -6.600 1.00 86.19 108 LEU A O 1
ATOM 793 N N . GLY A 1 109 ? -5.322 0.906 -6.909 1.00 83.62 109 GLY A N 1
ATOM 794 C CA . GLY A 1 109 ? -6.696 1.303 -7.246 1.00 83.62 109 GLY A CA 1
ATOM 795 C C . GLY A 1 109 ? -7.198 0.726 -8.577 1.00 83.62 109 GLY A C 1
ATOM 796 O O . GLY A 1 109 ? -8.336 0.251 -8.665 1.00 83.62 109 GLY A O 1
ATOM 797 N N . ASP A 1 110 ? -6.347 0.701 -9.609 1.00 87.31 110 ASP A N 1
ATOM 798 C CA . ASP A 1 110 ? -6.687 0.049 -10.882 1.00 87.31 110 ASP A CA 1
ATOM 799 C C . ASP A 1 110 ? -6.850 -1.462 -10.689 1.00 87.31 110 ASP A C 1
ATOM 801 O O . ASP A 1 110 ? -7.766 -2.065 -11.249 1.00 87.31 110 ASP A O 1
ATOM 805 N N . ASN A 1 111 ? -5.990 -2.073 -9.868 1.00 89.81 111 ASN A N 1
ATOM 806 C CA . ASN A 1 111 ? -6.072 -3.488 -9.528 1.00 89.81 111 ASN A CA 1
ATOM 807 C C . ASN A 1 111 ? -7.413 -3.837 -8.865 1.00 89.81 111 ASN A C 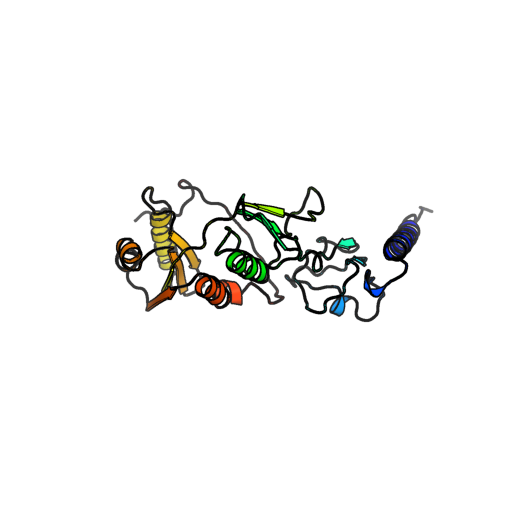1
ATOM 809 O O . ASN A 1 111 ? -8.063 -4.789 -9.289 1.00 89.81 111 ASN A O 1
ATOM 813 N N . ASP A 1 112 ? -7.866 -3.049 -7.887 1.00 88.44 112 ASP A N 1
ATOM 814 C CA . ASP A 1 112 ? -9.178 -3.242 -7.256 1.00 88.44 112 ASP A CA 1
ATOM 815 C C . ASP A 1 112 ? -10.325 -3.179 -8.271 1.00 88.44 112 ASP A C 1
ATOM 817 O O . ASP A 1 112 ? -11.206 -4.043 -8.279 1.00 88.44 112 ASP A O 1
ATOM 821 N N . THR A 1 113 ? -10.287 -2.191 -9.167 1.00 88.00 113 THR A N 1
ATOM 822 C CA . THR A 1 113 ? -11.302 -2.012 -10.214 1.00 88.00 113 THR A CA 1
ATOM 823 C C . THR A 1 113 ? -11.319 -3.193 -11.186 1.00 88.00 113 THR A C 1
ATOM 825 O O . THR A 1 113 ? -12.381 -3.728 -11.510 1.00 88.00 113 THR A O 1
ATOM 828 N N . LEU A 1 114 ? -10.146 -3.631 -11.644 1.00 93.12 114 LEU A N 1
ATOM 829 C CA . LEU A 1 114 ? -10.005 -4.731 -12.597 1.00 93.12 114 LEU A CA 1
ATOM 830 C C . LEU A 1 114 ? -10.425 -6.074 -11.991 1.00 93.12 114 LEU A C 1
ATOM 832 O O . LEU A 1 114 ? -11.158 -6.825 -12.633 1.00 93.12 114 LEU A O 1
ATOM 836 N N . LEU A 1 115 ? -10.028 -6.359 -10.749 1.00 93.69 115 LEU A N 1
ATOM 837 C CA . LEU A 1 115 ? -10.433 -7.567 -10.025 1.00 93.69 115 LEU A CA 1
ATOM 838 C C . LEU A 1 115 ? -11.944 -7.619 -9.792 1.00 93.69 115 LEU A C 1
ATOM 840 O O . LEU A 1 115 ? -12.566 -8.668 -9.988 1.00 93.69 115 LEU A O 1
ATOM 844 N N . TYR A 1 116 ? -12.545 -6.493 -9.410 1.00 90.81 116 TYR A N 1
ATOM 845 C CA . TYR A 1 116 ? -13.982 -6.426 -9.189 1.00 90.81 116 TYR A CA 1
ATOM 846 C C . TYR A 1 116 ? -14.764 -6.609 -10.496 1.00 90.81 116 TYR A C 1
ATOM 848 O O . TYR A 1 116 ? -15.710 -7.395 -10.544 1.00 90.81 116 TYR A O 1
ATOM 856 N N . ASN A 1 117 ? -14.329 -5.968 -11.582 1.00 91.44 117 ASN A N 1
ATOM 857 C CA . ASN A 1 117 ? -14.952 -6.134 -12.897 1.00 91.44 117 ASN A CA 1
ATOM 858 C C . ASN A 1 117 ? -14.767 -7.554 -13.466 1.00 91.44 117 ASN A C 1
ATOM 860 O O . ASN A 1 117 ? -15.626 -8.033 -14.199 1.00 91.44 117 ASN A O 1
ATOM 864 N N . ALA A 1 118 ? -13.695 -8.258 -13.089 1.00 93.25 118 ALA A N 1
ATOM 865 C CA . ALA A 1 118 ? -13.397 -9.633 -13.500 1.00 93.25 118 ALA A CA 1
ATOM 866 C C . ALA A 1 118 ? -14.091 -10.714 -12.639 1.00 93.25 118 ALA A C 1
ATOM 868 O O . ALA A 1 118 ? -13.536 -11.792 -12.417 1.00 93.25 118 ALA A O 1
ATOM 869 N N . GLY A 1 119 ? -15.298 -10.436 -12.134 1.00 91.00 119 GLY A N 1
ATOM 870 C CA . GLY A 1 119 ? -16.121 -11.416 -11.411 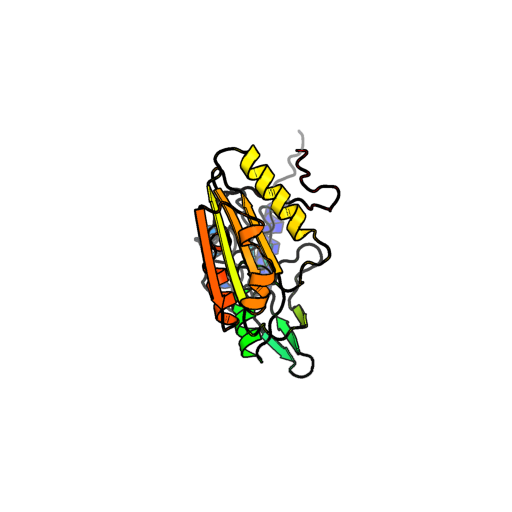1.00 91.00 119 GLY A CA 1
ATOM 871 C C . GLY A 1 119 ? -16.274 -11.162 -9.909 1.00 91.00 119 GLY A C 1
ATOM 872 O O . GLY A 1 119 ? -16.393 -12.110 -9.133 1.00 91.00 119 GLY A O 1
ATOM 873 N N . GLY A 1 120 ? -16.256 -9.898 -9.479 1.00 91.75 120 GLY A N 1
ATOM 874 C CA . GLY A 1 120 ? -16.471 -9.504 -8.085 1.00 91.75 120 GLY A CA 1
ATOM 875 C C . GLY A 1 120 ? -15.376 -10.027 -7.160 1.00 91.75 120 GLY A C 1
ATOM 876 O O . GLY A 1 120 ? -15.671 -10.564 -6.090 1.00 91.75 120 GLY A O 1
ATOM 877 N N . ARG A 1 121 ? -14.115 -9.947 -7.597 1.00 93.88 121 ARG A N 1
ATOM 878 C CA . ARG A 1 121 ? -12.953 -10.448 -6.855 1.00 93.88 121 ARG A CA 1
ATOM 879 C C . ARG A 1 121 ? -12.204 -9.315 -6.156 1.00 93.88 121 ARG A C 1
ATOM 881 O O . ARG A 1 121 ? -12.306 -8.157 -6.540 1.00 93.88 121 ARG A O 1
ATOM 888 N N . ALA A 1 122 ? -11.427 -9.673 -5.142 1.00 91.62 122 ALA A N 1
ATOM 889 C CA . ALA A 1 122 ? -10.528 -8.789 -4.410 1.00 91.62 122 ALA A CA 1
ATOM 890 C C . ALA A 1 122 ? -9.273 -9.553 -3.954 1.00 91.62 122 ALA A C 1
ATOM 892 O O . ALA A 1 122 ? -9.251 -10.787 -3.917 1.00 91.62 122 ALA A O 1
ATOM 893 N N . MET A 1 123 ? -8.225 -8.829 -3.571 1.00 91.31 123 MET A N 1
ATOM 894 C CA . MET A 1 123 ? -7.047 -9.381 -2.897 1.00 91.31 123 MET A CA 1
ATOM 895 C C . MET A 1 123 ? -6.605 -8.445 -1.773 1.00 91.31 123 MET A C 1
ATOM 897 O O . MET A 1 123 ? -6.892 -7.254 -1.811 1.00 91.31 123 MET A O 1
ATOM 901 N N . SER A 1 124 ? -5.889 -8.966 -0.781 1.00 88.94 124 SER A N 1
ATOM 902 C CA . SER A 1 124 ? -5.292 -8.130 0.262 1.00 88.94 124 SER A CA 1
ATOM 903 C C . SER A 1 124 ? -4.076 -7.378 -0.282 1.00 88.94 124 SER A C 1
ATOM 905 O O . SER A 1 124 ? -3.146 -8.009 -0.793 1.00 88.94 124 SER A O 1
ATOM 907 N N . HIS A 1 125 ? -4.057 -6.057 -0.128 1.00 88.12 125 HIS A N 1
ATOM 908 C CA . HIS A 1 125 ? -2.934 -5.182 -0.470 1.00 88.12 125 HIS A CA 1
ATOM 909 C C . HIS A 1 125 ? -2.934 -3.933 0.438 1.00 88.12 125 HIS A C 1
ATOM 911 O O . HIS A 1 125 ? -3.639 -3.909 1.448 1.00 88.12 125 HIS A O 1
ATOM 917 N N . GLY A 1 126 ? -2.070 -2.953 0.157 1.00 78.31 126 GLY A N 1
ATOM 918 C CA . GLY A 1 126 ? -1.938 -1.732 0.961 1.00 78.31 126 GLY A CA 1
ATOM 919 C C . GLY A 1 126 ? -3.056 -0.711 0.718 1.00 78.31 126 GLY A C 1
ATOM 920 O O . GLY A 1 126 ? -3.776 -0.774 -0.263 1.00 78.31 126 GLY A O 1
ATOM 921 N N . LEU A 1 127 ? -3.190 0.285 1.594 1.00 76.38 127 LEU A N 1
ATOM 922 C CA . LEU A 1 127 ? -4.301 1.244 1.502 1.00 76.38 127 LEU A CA 1
ATOM 923 C C . LEU A 1 127 ? -4.138 2.300 0.398 1.00 76.38 127 LEU A C 1
ATOM 925 O O . LEU A 1 127 ? -5.131 2.863 -0.039 1.00 76.38 127 LEU A O 1
ATOM 929 N N . CYS A 1 128 ? -2.911 2.618 -0.023 1.00 76.31 128 CYS A N 1
ATOM 930 C CA . CYS A 1 128 ? -2.644 3.752 -0.912 1.00 76.31 128 CYS A CA 1
ATOM 931 C C . CYS A 1 128 ? -2.895 3.388 -2.390 1.00 76.31 128 CYS A C 1
ATOM 933 O O . CYS A 1 128 ? -2.061 2.695 -2.978 1.00 76.31 128 CYS A O 1
ATOM 935 N N . PRO A 1 129 ? -3.962 3.897 -3.036 1.00 76.44 129 PRO A N 1
ATOM 936 C CA . PRO A 1 129 ? -4.383 3.433 -4.364 1.00 76.44 129 PRO A CA 1
ATOM 937 C C . PRO A 1 129 ? -3.381 3.750 -5.479 1.00 76.44 129 PRO A C 1
ATOM 939 O O . PRO A 1 129 ? -3.301 3.022 -6.463 1.00 76.44 129 PRO A O 1
ATOM 942 N N . GLU A 1 130 ? -2.599 4.820 -5.319 1.00 76.12 130 GLU A N 1
ATOM 943 C CA . GLU A 1 130 ? -1.613 5.270 -6.308 1.00 76.12 130 GLU A CA 1
ATOM 944 C C . GLU A 1 130 ? -0.305 4.467 -6.292 1.00 76.12 130 GLU A C 1
ATOM 946 O O . GLU A 1 130 ? 0.471 4.515 -7.253 1.00 76.12 130 GLU A O 1
ATOM 951 N N . ILE A 1 131 ? -0.051 3.712 -5.218 1.00 78.12 131 ILE A N 1
ATOM 952 C CA . ILE A 1 131 ? 1.114 2.832 -5.141 1.00 78.12 131 ILE A CA 1
ATOM 953 C C . ILE A 1 131 ? 0.958 1.724 -6.181 1.00 78.12 131 ILE A C 1
ATOM 955 O O . ILE A 1 131 ? -0.145 1.272 -6.478 1.00 78.12 131 ILE A O 1
ATOM 959 N N . ARG A 1 132 ? 2.076 1.294 -6.765 1.00 82.44 132 ARG A N 1
ATOM 960 C CA . ARG A 1 132 ? 2.107 0.233 -7.777 1.00 82.44 132 ARG A CA 1
ATOM 961 C C . ARG A 1 132 ? 2.528 -1.095 -7.159 1.00 82.44 132 ARG A C 1
ATOM 963 O O . ARG A 1 132 ? 3.317 -1.121 -6.215 1.00 82.44 132 ARG A O 1
ATOM 970 N N . ALA A 1 133 ? 2.037 -2.198 -7.718 1.00 80.12 133 ALA A N 1
ATOM 971 C CA . ALA A 1 133 ? 2.268 -3.547 -7.192 1.00 80.12 133 ALA A CA 1
ATOM 972 C C . ALA A 1 133 ? 3.749 -3.992 -7.210 1.00 80.12 133 ALA A C 1
ATOM 974 O O . ALA A 1 133 ? 4.149 -4.857 -6.437 1.00 80.12 133 ALA A O 1
ATOM 975 N N . GLY A 1 134 ? 4.577 -3.405 -8.079 1.00 74.50 134 GLY A N 1
ATOM 976 C CA . GLY A 1 134 ? 5.953 -3.821 -8.377 1.00 74.50 134 GLY A CA 1
ATOM 977 C C . GLY A 1 134 ? 7.022 -3.582 -7.309 1.00 74.50 134 GLY A C 1
ATOM 978 O O . GLY A 1 134 ? 8.204 -3.722 -7.617 1.00 74.50 134 GLY A O 1
ATOM 979 N N . ALA A 1 135 ? 6.664 -3.212 -6.080 1.00 66.81 135 ALA A N 1
ATOM 980 C CA . ALA A 1 135 ? 7.637 -2.944 -5.024 1.00 66.81 135 ALA A CA 1
ATOM 981 C C . ALA A 1 135 ? 8.248 -4.249 -4.468 1.00 66.81 135 ALA A C 1
ATOM 983 O O . ALA A 1 135 ? 7.758 -4.819 -3.497 1.00 66.81 135 ALA A O 1
ATOM 984 N N . ALA A 1 136 ? 9.344 -4.718 -5.069 1.00 64.81 136 ALA A N 1
ATOM 985 C CA . ALA A 1 136 ? 10.171 -5.801 -4.536 1.00 64.81 136 ALA A CA 1
ATOM 986 C C . ALA A 1 136 ? 11.646 -5.572 -4.896 1.00 64.81 136 ALA A C 1
ATOM 988 O O . ALA A 1 136 ? 12.061 -5.775 -6.035 1.00 64.81 136 ALA A O 1
ATOM 989 N N . ALA A 1 137 ? 12.450 -5.143 -3.923 1.00 59.62 137 ALA A N 1
ATOM 990 C CA . ALA A 1 137 ? 13.889 -4.966 -4.101 1.00 59.62 137 ALA A CA 1
ATOM 991 C C . ALA A 1 137 ? 14.653 -6.226 -3.650 1.00 59.62 137 ALA A C 1
ATOM 993 O O . ALA A 1 137 ? 14.229 -6.892 -2.706 1.00 59.62 137 ALA A O 1
ATOM 994 N N . SER A 1 138 ? 15.806 -6.495 -4.281 1.00 69.50 138 SER A N 1
ATOM 995 C CA . SER A 1 138 ? 16.910 -7.398 -3.854 1.00 69.50 138 SER A CA 1
ATOM 996 C C . SER A 1 138 ? 17.150 -8.676 -4.668 1.00 69.50 138 SER A C 1
ATOM 998 O O . SER A 1 138 ? 18.264 -9.186 -4.616 1.00 69.50 138 SER A O 1
ATOM 1000 N N . PHE A 1 139 ? 16.183 -9.187 -5.438 1.00 78.31 139 PHE A N 1
ATOM 1001 C CA . PHE A 1 139 ? 16.350 -10.479 -6.143 1.00 78.31 139 PHE A CA 1
ATOM 1002 C C . PHE A 1 139 ? 16.247 -10.398 -7.669 1.00 78.31 139 PHE A C 1
ATOM 1004 O O . PHE A 1 139 ? 16.727 -11.289 -8.365 1.00 78.31 139 PHE A O 1
ATOM 1011 N N . GLY A 1 140 ? 15.644 -9.337 -8.202 1.00 82.31 140 GLY A N 1
ATOM 1012 C CA . GLY A 1 140 ? 15.477 -9.144 -9.638 1.00 82.31 140 GLY A CA 1
ATOM 1013 C C . GLY A 1 140 ? 14.335 -8.189 -9.958 1.00 82.31 140 GLY A C 1
ATOM 1014 O O . GLY A 1 140 ? 13.717 -7.623 -9.058 1.00 82.31 140 GLY A O 1
ATOM 1015 N N . ILE A 1 141 ? 14.059 -8.026 -11.252 1.00 86.56 141 ILE A N 1
ATOM 1016 C CA . ILE A 1 141 ? 12.928 -7.238 -11.748 1.00 86.56 141 ILE A CA 1
ATOM 1017 C C . ILE A 1 141 ? 11.759 -8.194 -11.967 1.00 86.56 141 ILE A C 1
ATOM 1019 O O . ILE A 1 141 ? 11.771 -8.996 -12.901 1.00 86.56 141 ILE A O 1
ATOM 1023 N N . VAL A 1 142 ? 10.751 -8.117 -11.099 1.00 88.81 142 VAL A N 1
ATOM 1024 C CA . VAL A 1 142 ? 9.496 -8.851 -11.294 1.00 88.81 142 VAL A CA 1
ATOM 1025 C C . VAL A 1 142 ? 8.751 -8.219 -12.461 1.00 88.81 142 VAL A C 1
ATOM 1027 O O . VAL A 1 142 ? 8.499 -7.018 -12.449 1.00 88.81 142 VAL A O 1
ATOM 1030 N N . THR A 1 143 ? 8.399 -9.014 -13.468 1.00 89.50 143 THR A N 1
ATOM 1031 C CA . THR A 1 143 ? 7.660 -8.552 -14.654 1.00 89.50 143 THR A CA 1
ATOM 1032 C C . THR A 1 143 ? 6.171 -8.889 -14.598 1.00 89.50 143 THR A C 1
ATOM 1034 O O . THR A 1 143 ? 5.394 -8.300 -15.348 1.00 89.50 143 THR A O 1
ATOM 1037 N N . GLU A 1 144 ? 5.769 -9.799 -13.706 1.00 91.06 144 GLU A N 1
ATOM 1038 C CA . GLU A 1 144 ? 4.399 -10.283 -13.540 1.00 91.06 144 GLU A CA 1
ATOM 1039 C C . GLU A 1 144 ? 4.201 -10.924 -12.155 1.00 91.06 144 GLU A C 1
ATOM 1041 O O . GLU A 1 144 ? 5.074 -11.642 -11.665 1.00 91.06 144 GLU A O 1
ATOM 1046 N N . PHE A 1 145 ? 3.028 -10.713 -11.557 1.00 93.38 145 PHE A N 1
ATOM 1047 C CA . PHE A 1 145 ? 2.556 -11.408 -10.362 1.00 93.38 145 PHE A CA 1
ATOM 1048 C C . PHE A 1 145 ? 1.387 -12.329 -10.702 1.00 93.38 145 PHE A C 1
ATOM 1050 O O . PHE A 1 145 ? 0.474 -11.930 -11.418 1.00 93.38 145 PHE A O 1
ATOM 1057 N N . LYS A 1 146 ? 1.371 -13.532 -10.119 1.00 95.19 146 LYS A N 1
ATOM 1058 C CA . LYS A 1 146 ? 0.211 -14.434 -10.140 1.00 95.19 146 LYS A CA 1
ATOM 1059 C C . LYS A 1 146 ? -0.352 -14.558 -8.736 1.00 95.19 146 LYS A C 1
ATOM 1061 O O . LYS A 1 146 ? 0.306 -15.107 -7.853 1.00 95.19 146 LYS A O 1
ATOM 1066 N N . VAL A 1 147 ? -1.551 -14.029 -8.523 1.00 95.06 147 VAL A N 1
ATOM 1067 C CA . VAL A 1 147 ? -2.134 -13.857 -7.190 1.00 95.06 147 VAL A CA 1
ATOM 1068 C C . VAL A 1 147 ? -3.478 -14.561 -7.106 1.00 95.06 147 VAL A C 1
ATOM 1070 O O . VAL A 1 147 ? -4.344 -14.385 -7.958 1.00 95.06 147 VAL A O 1
ATOM 1073 N N . ARG A 1 148 ? -3.673 -15.356 -6.051 1.00 95.75 148 ARG A N 1
ATOM 1074 C CA . ARG A 1 148 ? -4.986 -15.924 -5.729 1.00 95.75 148 ARG A CA 1
ATOM 1075 C C . ARG A 1 148 ? -5.904 -14.823 -5.218 1.00 95.75 148 ARG A C 1
ATOM 1077 O O . ARG A 1 148 ? -5.531 -14.085 -4.310 1.00 95.75 148 ARG A O 1
ATOM 1084 N N . THR A 1 149 ? -7.111 -14.760 -5.755 1.00 96.12 149 THR A N 1
ATOM 1085 C CA . THR A 1 149 ? -8.101 -13.746 -5.377 1.00 96.12 149 THR A CA 1
ATOM 1086 C C . THR A 1 149 ? -9.189 -14.350 -4.499 1.00 96.12 149 THR A C 1
ATOM 1088 O O . THR A 1 149 ? -9.405 -15.563 -4.505 1.00 96.12 149 THR A O 1
ATOM 1091 N N . GLN A 1 150 ? -9.897 -13.508 -3.753 1.00 94.75 150 GLN A N 1
ATOM 1092 C CA . GLN A 1 150 ? -11.057 -13.865 -2.937 1.00 94.75 150 GLN A CA 1
ATOM 1093 C C . GLN A 1 150 ? -12.310 -13.165 -3.455 1.00 94.75 150 GLN A C 1
ATOM 1095 O O . GLN A 1 150 ? -12.222 -12.209 -4.220 1.00 94.75 150 GLN A O 1
ATOM 1100 N N . THR A 1 151 ? -13.486 -13.652 -3.064 1.00 93.62 151 THR A N 1
ATOM 1101 C CA . THR A 1 151 ? -14.738 -12.946 -3.358 1.00 93.62 151 THR A CA 1
ATOM 1102 C C . THR A 1 151 ? -14.719 -11.610 -2.626 1.00 93.62 151 THR A C 1
ATOM 1104 O O . THR A 1 151 ? -14.426 -11.575 -1.430 1.00 93.62 151 THR A O 1
ATOM 1107 N N . ALA A 1 152 ? -15.021 -10.524 -3.333 1.00 89.50 152 ALA A N 1
ATOM 1108 C CA . ALA A 1 152 ? -15.107 -9.207 -2.730 1.00 89.50 152 ALA A CA 1
ATOM 1109 C C . ALA A 1 152 ? -16.189 -9.203 -1.628 1.00 89.50 152 ALA A C 1
ATOM 1111 O O . ALA A 1 152 ? -17.283 -9.744 -1.836 1.00 89.50 152 ALA A O 1
ATOM 1112 N N . PRO A 1 153 ? -15.907 -8.619 -0.451 1.00 85.94 153 PRO A N 1
ATOM 1113 C CA . PRO A 1 153 ? -16.906 -8.400 0.585 1.00 85.94 153 PRO A CA 1
ATOM 1114 C C . PRO A 1 153 ? -18.157 -7.711 0.033 1.00 85.94 153 PRO A C 1
ATOM 1116 O O . PRO A 1 153 ? -18.072 -6.741 -0.715 1.00 85.94 153 PRO A O 1
ATOM 1119 N N . ARG A 1 154 ? -19.332 -8.224 0.417 1.00 80.94 154 ARG A N 1
ATOM 1120 C CA . ARG A 1 154 ? -20.634 -7.701 -0.037 1.00 80.94 154 ARG A CA 1
ATOM 1121 C C . ARG A 1 154 ? -21.060 -6.417 0.670 1.00 80.94 154 ARG A C 1
ATOM 1123 O O . ARG A 1 154 ? -22.012 -5.792 0.235 1.00 80.94 154 ARG A O 1
ATOM 1130 N N . GLY A 1 155 ? -20.408 -6.089 1.775 1.00 82.75 155 GLY A N 1
ATOM 1131 C CA . GLY A 1 155 ? -20.681 -4.902 2.560 1.00 82.75 155 GLY A CA 1
ATOM 1132 C C . GLY A 1 155 ? -19.580 -4.692 3.588 1.00 82.75 155 GLY A C 1
ATOM 1133 O O . GLY A 1 155 ? -18.906 -5.647 3.999 1.00 82.75 155 GLY A O 1
ATOM 1134 N N . ALA A 1 156 ? -19.377 -3.439 3.966 1.00 89.12 156 ALA A N 1
ATOM 1135 C CA . ALA A 1 156 ? -18.390 -3.051 4.952 1.00 89.12 156 ALA A CA 1
ATOM 1136 C C . ALA A 1 156 ? -18.871 -1.859 5.779 1.00 89.12 156 ALA A C 1
ATOM 1138 O O . ALA A 1 156 ? -19.664 -1.030 5.337 1.00 89.12 156 ALA A O 1
ATOM 1139 N N . ILE A 1 157 ? -18.349 -1.757 6.992 1.00 90.44 157 ILE A N 1
ATOM 1140 C CA . ILE A 1 157 ? -18.580 -0.637 7.890 1.00 90.44 157 ILE A CA 1
ATOM 1141 C C . ILE A 1 157 ? -17.255 0.078 8.078 1.00 90.44 157 ILE A C 1
ATOM 1143 O O . ILE A 1 157 ? -16.325 -0.472 8.668 1.00 90.44 157 ILE A O 1
ATOM 1147 N N . ARG A 1 158 ? -17.158 1.314 7.593 1.00 88.81 158 ARG A N 1
ATOM 1148 C CA . ARG A 1 158 ? -16.017 2.174 7.894 1.00 88.81 158 ARG A CA 1
ATOM 1149 C C . ARG A 1 158 ? -16.350 3.021 9.108 1.00 88.81 158 ARG A C 1
ATOM 1151 O O . ARG A 1 158 ? -17.344 3.746 9.111 1.00 88.81 158 ARG A O 1
ATOM 1158 N N . TYR A 1 159 ? -15.504 2.949 10.123 1.00 92.12 159 TYR A N 1
ATOM 1159 C CA . TYR A 1 159 ? -15.670 3.717 11.349 1.00 92.12 159 TYR A CA 1
ATOM 1160 C C . TYR A 1 159 ? -14.481 4.648 11.571 1.00 92.12 159 TYR A C 1
ATOM 1162 O O . TYR A 1 159 ? -13.365 4.383 11.123 1.00 92.12 159 TYR A O 1
ATOM 1170 N N . SER A 1 160 ? -14.726 5.749 12.272 1.00 93.50 160 SER A N 1
ATOM 1171 C CA . SER A 1 160 ? -13.699 6.678 12.729 1.00 93.50 160 SER A CA 1
ATOM 1172 C C . SER A 1 160 ? -14.155 7.339 14.023 1.00 93.50 160 SER A C 1
ATOM 1174 O O . SER A 1 160 ? -15.217 7.952 14.051 1.00 93.50 160 SER A O 1
ATOM 1176 N N . TYR A 1 161 ? -13.326 7.279 15.055 1.00 94.88 161 TYR A N 1
ATOM 1177 C CA . TYR A 1 161 ? -13.470 7.985 16.322 1.00 94.88 161 TYR A CA 1
ATOM 1178 C C . TYR A 1 161 ? -12.298 8.947 16.475 1.00 94.88 161 TYR A C 1
ATOM 1180 O O . TYR A 1 161 ? -11.146 8.544 16.311 1.00 94.88 161 TYR A O 1
ATOM 1188 N N . SER A 1 162 ? -12.584 10.207 16.781 1.00 94.56 162 SER A N 1
ATOM 1189 C CA . SER A 1 162 ? -11.563 11.228 17.023 1.00 94.56 162 SER A CA 1
ATOM 1190 C C . SER A 1 162 ? -11.614 11.681 18.473 1.00 94.56 162 SER A C 1
ATOM 1192 O O . SER A 1 162 ? -12.692 11.992 18.979 1.00 94.56 162 SER A O 1
ATOM 1194 N N . PHE A 1 163 ? -10.445 11.763 19.100 1.00 95.25 163 PHE A N 1
ATOM 1195 C CA . PHE A 1 163 ? -10.255 12.142 20.496 1.00 95.25 163 PHE A CA 1
ATOM 1196 C C . PHE A 1 163 ? -9.268 13.306 20.573 1.00 95.25 163 PHE A C 1
ATOM 1198 O O . PHE A 1 163 ? -8.135 13.182 20.107 1.00 95.25 163 PHE A O 1
ATOM 1205 N N . LYS A 1 164 ? -9.664 14.418 21.182 1.00 94.81 164 LYS A N 1
ATOM 1206 C CA . LYS A 1 164 ? -8.829 15.578 21.493 1.00 94.81 164 LYS A CA 1
ATOM 1207 C C . LYS A 1 164 ? -8.178 15.347 22.845 1.00 94.81 164 LYS A C 1
ATOM 1209 O O . LYS A 1 164 ? -8.785 15.535 23.897 1.00 94.81 164 LYS A O 1
ATOM 1214 N N . LEU A 1 165 ? -6.922 14.921 22.819 1.00 91.50 165 LEU A N 1
ATOM 1215 C CA . LEU A 1 165 ? -6.173 14.533 24.008 1.00 91.50 165 LEU A CA 1
ATOM 1216 C C . LEU A 1 165 ? -4.935 15.419 24.138 1.00 91.50 165 LEU A C 1
ATOM 1218 O O . LEU A 1 165 ? -3.947 15.235 23.424 1.00 91.50 165 LEU A O 1
ATOM 1222 N N . GLY A 1 166 ? -4.985 16.365 25.078 1.00 80.88 166 GLY A N 1
ATOM 1223 C CA . GLY A 1 166 ? -3.928 17.363 25.262 1.00 80.88 166 GLY A CA 1
ATOM 1224 C C . GLY A 1 166 ? -2.631 16.798 25.850 1.00 80.88 166 GLY A C 1
ATOM 1225 O O .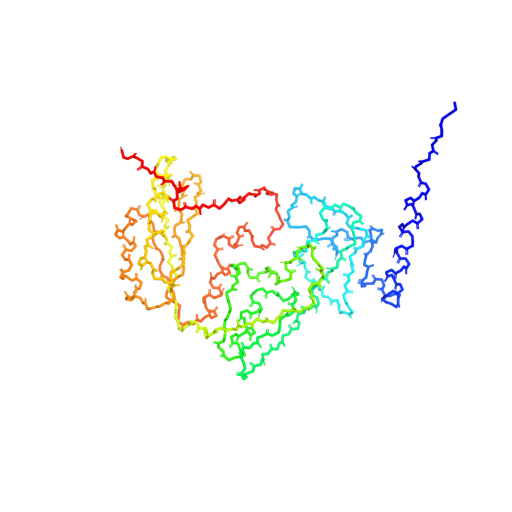 GLY A 1 166 ? -1.544 17.223 25.463 1.00 80.88 166 GLY A O 1
ATOM 1226 N N . SER A 1 167 ? -2.701 15.808 26.748 1.00 90.94 167 SER A N 1
ATOM 1227 C CA . SER A 1 167 ? -1.497 15.244 27.379 1.00 90.94 167 SER A CA 1
ATOM 1228 C C . SER A 1 167 ? -1.004 13.956 26.712 1.00 90.94 167 SER A C 1
ATOM 1230 O O . SER A 1 167 ? -1.786 13.096 26.302 1.00 90.94 167 SER A O 1
ATOM 1232 N N . ALA A 1 168 ? 0.321 13.775 26.683 1.00 92.00 168 ALA A N 1
ATOM 1233 C CA . ALA A 1 168 ? 0.948 12.526 26.243 1.00 92.00 168 ALA A CA 1
ATOM 1234 C C . ALA A 1 168 ? 0.479 11.313 27.065 1.00 92.00 168 ALA A C 1
ATOM 1236 O O . ALA A 1 168 ? 0.292 10.239 26.503 1.00 92.00 168 ALA A O 1
ATOM 1237 N N . ALA A 1 169 ? 0.228 11.489 28.367 1.00 92.06 169 ALA A N 1
ATOM 1238 C CA . ALA A 1 169 ? -0.277 10.422 29.228 1.00 92.06 169 ALA A CA 1
ATOM 1239 C C . ALA A 1 169 ? -1.669 9.936 28.795 1.00 92.06 169 ALA A C 1
ATOM 1241 O O . ALA A 1 169 ? -1.903 8.734 28.739 1.00 92.06 169 ALA A O 1
ATOM 1242 N N . GLN A 1 170 ? -2.578 10.848 28.436 1.00 92.44 170 GLN A N 1
ATOM 1243 C CA . GLN A 1 170 ? -3.902 10.478 27.924 1.00 92.44 170 GLN A CA 1
ATOM 1244 C C . GLN A 1 170 ? -3.805 9.736 26.588 1.00 92.44 170 GLN A C 1
ATOM 1246 O O . GLN A 1 170 ? -4.470 8.720 26.406 1.00 92.44 170 GLN A O 1
ATOM 1251 N N . ARG A 1 171 ? -2.946 10.201 25.671 1.00 93.25 171 ARG A N 1
ATOM 1252 C CA . ARG A 1 171 ? -2.729 9.523 24.383 1.00 93.25 171 ARG A CA 1
ATOM 1253 C C . ARG A 1 171 ? -2.123 8.132 24.558 1.00 93.25 171 ARG A C 1
ATOM 1255 O O . ARG A 1 171 ? -2.554 7.201 23.891 1.00 93.25 171 ARG A O 1
ATOM 1262 N N . ALA A 1 172 ? -1.164 7.984 25.472 1.00 92.38 172 ALA A N 1
ATOM 1263 C CA . ALA A 1 172 ? -0.548 6.698 25.782 1.00 92.38 172 ALA A CA 1
ATOM 1264 C C . ALA A 1 172 ? -1.553 5.699 26.373 1.00 92.38 172 ALA A C 1
ATOM 1266 O O . ALA A 1 172 ? -1.513 4.530 26.010 1.00 92.38 172 ALA A O 1
ATOM 1267 N N . ARG A 1 173 ? -2.476 6.161 27.230 1.00 92.44 173 ARG A N 1
ATOM 1268 C CA . ARG A 1 173 ? -3.563 5.323 27.765 1.00 92.44 173 ARG A CA 1
ATOM 1269 C C . ARG A 1 173 ? -4.483 4.820 26.655 1.00 92.44 173 ARG A C 1
ATOM 1271 O O . ARG A 1 173 ? -4.638 3.618 26.522 1.00 92.44 173 ARG A O 1
ATOM 1278 N N . LEU A 1 174 ? -4.983 5.710 25.792 1.00 94.00 174 LEU A N 1
ATOM 1279 C CA . LEU A 1 174 ? -5.845 5.300 24.676 1.00 94.00 174 LEU A CA 1
ATOM 1280 C C . LEU A 1 174 ? -5.130 4.349 23.699 1.00 94.00 174 LEU A C 1
ATOM 1282 O O . LEU A 1 174 ? -5.743 3.424 23.173 1.00 94.00 174 LEU A O 1
ATOM 1286 N N . LEU A 1 175 ? -3.832 4.560 23.458 1.00 93.25 175 LEU A N 1
ATOM 1287 C CA . LEU A 1 175 ? -3.027 3.647 22.647 1.00 93.25 175 LEU A CA 1
ATOM 1288 C C . LEU A 1 175 ? -2.901 2.263 23.301 1.00 93.25 175 LEU A C 1
ATOM 1290 O O . LEU A 1 175 ? -3.027 1.267 22.594 1.00 93.25 175 LEU A O 1
ATOM 1294 N N . ALA A 1 176 ? -2.672 2.201 24.615 1.00 92.12 176 ALA A N 1
ATOM 1295 C CA . ALA A 1 176 ? -2.619 0.949 25.369 1.00 92.12 176 ALA A CA 1
ATOM 1296 C C . ALA A 1 176 ? -3.973 0.222 25.344 1.00 92.12 176 ALA A C 1
ATOM 1298 O O . ALA A 1 176 ? -4.023 -0.944 24.967 1.00 92.12 176 ALA A O 1
ATOM 1299 N N . ASP A 1 177 ? -5.075 0.932 25.609 1.00 93.19 177 ASP A N 1
ATOM 1300 C CA . ASP A 1 177 ? -6.433 0.375 25.547 1.00 93.19 177 ASP A CA 1
ATOM 1301 C C . ASP A 1 177 ? -6.743 -0.192 24.147 1.00 93.19 177 ASP A C 1
ATOM 1303 O O . ASP A 1 177 ? -7.355 -1.254 23.998 1.00 93.19 177 ASP A O 1
ATOM 1307 N N . TRP A 1 178 ? -6.302 0.503 23.091 1.00 95.06 178 TRP A N 1
ATOM 1308 C CA . TRP A 1 178 ? -6.431 0.024 21.715 1.00 95.06 178 TRP A CA 1
ATOM 1309 C C . TRP A 1 178 ? -5.573 -1.217 21.455 1.00 95.06 178 TRP A C 1
ATOM 1311 O O . TRP A 1 178 ? -6.072 -2.164 20.846 1.00 95.06 178 TRP A O 1
ATOM 1321 N N . GLN A 1 179 ? -4.322 -1.245 21.930 1.00 93.56 179 GLN A N 1
ATOM 1322 C CA . GLN A 1 179 ? -3.438 -2.409 21.816 1.00 93.56 179 GLN A CA 1
ATOM 1323 C C . GLN A 1 179 ? -4.028 -3.639 22.513 1.00 93.56 179 GLN A C 1
ATOM 1325 O O . GLN A 1 179 ? -4.089 -4.706 21.903 1.00 93.56 179 GLN A O 1
ATOM 1330 N N . ASP A 1 180 ? -4.537 -3.483 23.734 1.00 91.56 180 ASP A N 1
ATOM 1331 C CA . ASP A 1 180 ? -5.185 -4.560 24.487 1.00 91.56 180 ASP A CA 1
ATOM 1332 C C . ASP A 1 180 ? -6.396 -5.126 23.733 1.00 91.56 180 ASP A C 1
ATOM 1334 O O . ASP A 1 180 ? -6.607 -6.340 23.694 1.00 91.56 180 ASP A O 1
ATOM 1338 N N . PHE A 1 181 ? -7.174 -4.267 23.067 1.00 92.38 181 PHE A N 1
ATOM 1339 C CA . PHE A 1 181 ? -8.294 -4.710 22.242 1.00 92.38 181 PHE A CA 1
ATOM 1340 C C . PHE A 1 181 ? -7.847 -5.472 20.989 1.00 92.38 181 PHE A C 1
ATOM 1342 O O . PHE A 1 181 ? -8.354 -6.566 20.737 1.00 92.38 181 PHE A O 1
ATOM 1349 N N . ILE A 1 182 ? -6.901 -4.944 20.206 1.00 92.31 182 ILE A N 1
ATOM 1350 C CA . ILE A 1 182 ? -6.471 -5.608 18.961 1.00 92.31 182 ILE A CA 1
ATOM 1351 C C . ILE A 1 182 ? -5.685 -6.905 19.209 1.00 92.31 182 ILE A C 1
ATOM 1353 O O . ILE A 1 182 ? -5.545 -7.716 18.297 1.00 92.31 182 ILE A O 1
ATOM 1357 N N . LEU A 1 183 ? -5.176 -7.107 20.429 1.00 90.50 183 LEU A N 1
ATOM 1358 C CA . LEU A 1 183 ? -4.480 -8.322 20.859 1.00 90.50 183 LEU A CA 1
ATOM 1359 C C . LEU A 1 183 ? -5.412 -9.374 21.489 1.00 90.50 183 LEU A C 1
ATOM 1361 O O . LEU A 1 183 ? -4.924 -10.438 21.893 1.00 90.50 183 LEU A O 1
ATOM 1365 N N . SER A 1 184 ? -6.719 -9.098 21.575 1.00 89.25 184 SER A N 1
ATOM 1366 C CA . SER A 1 184 ? -7.720 -10.052 22.070 1.00 89.25 184 SER A CA 1
ATOM 1367 C C . SER A 1 184 ? -7.810 -11.298 21.179 1.00 89.25 184 SER A C 1
ATOM 1369 O O . SER A 1 184 ? -7.697 -11.230 19.956 1.00 89.25 184 SER A O 1
ATOM 1371 N N . GLU A 1 185 ? -7.967 -12.470 21.800 1.00 86.56 185 GLU A N 1
ATOM 1372 C CA . GLU A 1 185 ? -7.910 -13.765 21.098 1.00 86.56 185 GLU A CA 1
ATOM 1373 C C . GLU A 1 185 ? -9.180 -14.073 20.297 1.00 86.56 185 GLU A C 1
ATOM 1375 O O . GLU A 1 185 ? -9.143 -14.842 19.337 1.00 86.56 185 GLU A O 1
ATOM 1380 N N . ASP A 1 186 ? -10.296 -13.456 20.673 1.00 87.19 186 ASP A N 1
ATOM 1381 C CA . ASP A 1 186 ? -11.618 -13.610 20.075 1.00 87.19 186 ASP A CA 1
ATOM 1382 C C . ASP A 1 186 ? -11.933 -12.547 19.009 1.00 87.19 186 ASP A C 1
ATOM 1384 O O . ASP A 1 186 ? -13.040 -12.522 18.462 1.00 87.19 186 ASP A O 1
ATOM 1388 N N . LEU A 1 187 ? -10.963 -11.691 18.657 1.00 90.06 187 LEU A N 1
ATOM 1389 C CA . LEU A 1 187 ? -11.175 -10.640 17.670 1.00 90.06 187 LEU A CA 1
ATOM 1390 C C . LEU A 1 187 ? -11.492 -11.222 16.289 1.00 90.06 187 LEU A C 1
ATOM 1392 O O . LEU A 1 187 ? -10.742 -12.007 15.701 1.00 90.06 187 LEU A O 1
ATOM 1396 N N . ASN A 1 188 ? -12.623 -10.791 15.736 1.00 87.56 188 ASN A N 1
ATOM 1397 C CA . ASN A 1 188 ? -13.089 -11.269 14.446 1.00 87.56 188 ASN A CA 1
ATOM 1398 C C . ASN A 1 188 ? -12.131 -10.840 13.319 1.00 87.56 188 ASN A C 1
ATOM 1400 O O . ASN A 1 188 ? -11.837 -9.658 13.159 1.00 87.56 188 ASN A O 1
ATOM 1404 N N . ARG A 1 189 ? -11.729 -11.784 12.458 1.00 89.94 189 ARG A N 1
ATOM 1405 C CA . ARG A 1 189 ? -10.871 -11.540 11.277 1.00 89.94 189 ARG A CA 1
ATOM 1406 C C . ARG A 1 189 ? -11.465 -10.572 10.243 1.00 89.94 189 ARG A C 1
ATOM 1408 O O . ARG A 1 189 ? -10.758 -10.160 9.330 1.00 89.94 189 ARG A O 1
ATOM 1415 N N . LYS A 1 190 ? -12.748 -10.224 10.364 1.00 91.94 190 LYS A N 1
ATOM 1416 C CA . LYS A 1 190 ? -13.416 -9.170 9.585 1.00 91.94 190 LYS A CA 1
ATOM 1417 C C . LYS A 1 190 ? -12.999 -7.754 9.999 1.00 91.94 190 LYS A C 1
ATOM 1419 O O . LYS A 1 190 ? -13.332 -6.815 9.284 1.00 91.94 190 LYS A O 1
ATOM 1424 N N . PHE A 1 191 ? -12.341 -7.588 11.145 1.00 93.00 191 PHE A N 1
ATOM 1425 C CA . PHE A 1 191 ? -11.992 -6.292 11.714 1.00 93.00 191 PHE A CA 1
ATOM 1426 C C . PHE A 1 191 ? -10.587 -5.836 11.307 1.00 93.00 191 PHE A C 1
ATOM 1428 O O . PHE A 1 191 ? -9.617 -6.582 11.438 1.00 93.00 191 PHE A O 1
ATOM 1435 N N . THR A 1 192 ? -10.479 -4.585 10.865 1.00 91.50 192 THR A N 1
ATOM 1436 C CA . THR A 1 192 ? -9.213 -3.865 10.688 1.00 91.50 192 THR A CA 1
ATOM 1437 C C . THR A 1 192 ? -9.250 -2.567 11.485 1.00 91.50 192 THR A C 1
ATOM 1439 O O . THR A 1 192 ? -10.325 -2.007 11.706 1.00 91.50 192 THR A O 1
ATOM 1442 N N . SER A 1 193 ? -8.088 -2.089 11.934 1.00 92.25 193 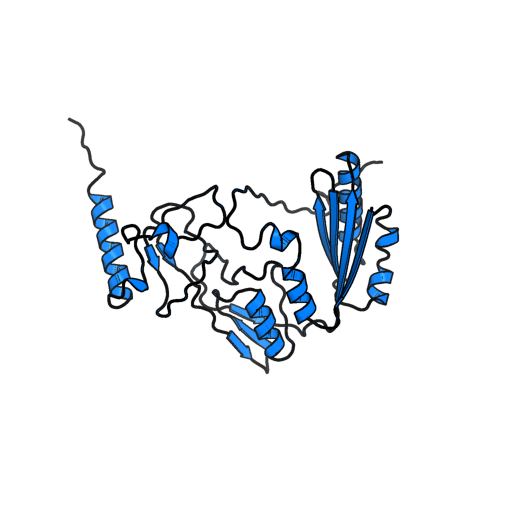SER A N 1
ATOM 1443 C CA . SER A 1 193 ? -8.000 -0.882 12.754 1.00 92.25 193 SER A CA 1
ATOM 1444 C C . SER A 1 193 ? -6.632 -0.225 12.649 1.00 92.25 193 SER A C 1
ATOM 1446 O O . SER A 1 193 ? -5.614 -0.904 12.757 1.00 92.25 193 SER A O 1
ATOM 1448 N N . ASP A 1 194 ? -6.640 1.097 12.530 1.00 91.31 194 ASP A N 1
ATOM 1449 C CA . ASP A 1 194 ? -5.488 1.977 12.648 1.00 91.31 194 ASP A CA 1
ATOM 1450 C C . ASP A 1 194 ? -5.693 2.918 13.841 1.00 91.31 194 ASP A C 1
ATOM 1452 O O . ASP A 1 194 ? -6.763 3.520 14.000 1.00 91.31 194 ASP A O 1
ATOM 1456 N N . CYS A 1 195 ? -4.641 3.104 14.638 1.00 93.00 195 CYS A N 1
ATOM 1457 C CA . CYS A 1 195 ? -4.560 4.149 15.654 1.00 93.00 195 CYS A CA 1
ATOM 1458 C C . CYS A 1 195 ? -3.554 5.215 15.209 1.00 93.00 195 CYS A C 1
ATOM 1460 O O . CYS A 1 195 ? -2.352 4.961 15.120 1.00 93.00 195 CYS A O 1
ATOM 1462 N N . ILE A 1 196 ? -4.047 6.416 14.908 1.00 91.00 196 ILE A N 1
ATOM 1463 C CA . ILE A 1 196 ? -3.229 7.546 14.465 1.00 91.00 196 ILE A CA 1
ATOM 1464 C C . ILE A 1 196 ? -3.079 8.523 15.625 1.00 91.00 196 ILE A C 1
ATOM 1466 O O . ILE A 1 196 ? -4.008 9.264 15.945 1.00 91.00 196 ILE A O 1
ATOM 1470 N N . CYS A 1 197 ? -1.892 8.550 16.222 1.00 90.94 197 CYS A N 1
ATOM 1471 C CA . CYS A 1 197 ? -1.539 9.482 17.288 1.00 90.94 197 CYS A CA 1
ATOM 1472 C C . CYS A 1 197 ? -0.870 10.739 16.712 1.00 90.94 197 CYS A C 1
ATOM 1474 O O . CYS A 1 197 ? 0.235 10.677 16.176 1.00 90.94 197 CYS A O 1
ATOM 1476 N N . LEU A 1 198 ? -1.530 11.885 16.857 1.00 89.62 198 LEU A N 1
ATOM 1477 C CA . LEU A 1 198 ? -1.031 13.218 16.513 1.00 89.62 198 LEU A CA 1
ATOM 1478 C C . LEU A 1 198 ? -0.715 14.011 17.793 1.00 89.62 198 LEU A C 1
ATOM 1480 O O . LEU A 1 198 ? -0.899 13.522 18.909 1.00 89.62 198 LEU A O 1
ATOM 1484 N N . GLN A 1 199 ? -0.239 15.249 17.640 1.00 88.06 199 GLN A N 1
ATOM 1485 C CA . GLN A 1 199 ? 0.182 16.086 18.768 1.00 88.06 199 GLN A CA 1
ATOM 1486 C C . GLN A 1 199 ? -0.936 16.326 19.796 1.00 88.06 199 GLN A C 1
ATOM 1488 O O . GLN A 1 199 ? -0.682 16.166 20.985 1.00 88.06 199 GLN A O 1
ATOM 1493 N N . ASP A 1 200 ? -2.157 16.618 19.337 1.00 88.94 200 ASP A N 1
ATOM 1494 C CA . ASP A 1 200 ? -3.309 16.931 20.205 1.00 88.94 200 ASP A CA 1
ATOM 1495 C C . ASP A 1 200 ? -4.522 16.027 19.952 1.00 88.94 200 ASP A C 1
ATOM 1497 O O . ASP A 1 200 ? -5.573 16.192 20.569 1.00 88.94 200 ASP A O 1
ATOM 1501 N N . ASN A 1 201 ? -4.402 15.080 19.018 1.00 90.12 201 ASN A N 1
ATOM 1502 C CA . ASN A 1 201 ? -5.508 14.232 18.592 1.00 90.12 201 ASN A CA 1
ATOM 1503 C C . ASN A 1 201 ? -5.076 12.772 18.487 1.00 90.12 201 ASN A C 1
ATOM 1505 O O . ASN A 1 201 ? -3.956 12.483 18.073 1.00 90.12 201 ASN A O 1
ATOM 1509 N N . VAL A 1 202 ? -5.990 11.858 18.785 1.00 94.19 202 VAL A N 1
ATOM 1510 C CA . VAL A 1 202 ? -5.886 10.445 18.413 1.00 94.19 202 VAL A CA 1
ATOM 1511 C C . VAL A 1 202 ? -7.086 10.098 17.546 1.00 94.19 202 VAL A C 1
ATOM 1513 O O . VAL A 1 202 ? -8.207 10.504 17.849 1.00 94.19 202 VAL A O 1
ATOM 1516 N N . ILE A 1 203 ? -6.855 9.378 16.452 1.00 93.62 203 ILE A N 1
ATOM 1517 C CA . ILE A 1 203 ? -7.911 8.901 15.558 1.00 93.62 203 ILE A CA 1
ATOM 1518 C C . ILE A 1 203 ? -7.857 7.376 15.535 1.00 93.62 203 ILE A C 1
ATOM 1520 O O . ILE A 1 203 ? -6.868 6.807 15.077 1.00 93.62 203 ILE A O 1
ATOM 1524 N N . LEU A 1 204 ? -8.926 6.732 16.003 1.00 95.00 204 LEU A N 1
ATOM 1525 C CA . LEU A 1 204 ? -9.147 5.296 15.841 1.00 95.00 204 LEU A CA 1
ATOM 1526 C C . LEU A 1 204 ? -10.082 5.087 14.662 1.00 95.00 204 LEU A C 1
ATOM 1528 O O . LEU A 1 204 ? -11.219 5.553 14.684 1.00 95.00 204 LEU A O 1
ATOM 1532 N N . LYS A 1 205 ? -9.638 4.388 13.629 1.00 91.81 205 LYS A N 1
ATOM 1533 C CA . LYS A 1 205 ? -10.449 4.166 12.429 1.00 91.81 205 LYS A CA 1
ATOM 1534 C C . LYS A 1 205 ? -10.190 2.790 11.854 1.00 91.81 205 LYS A C 1
ATOM 1536 O O . LYS A 1 205 ? -9.192 2.167 12.188 1.00 91.81 205 LYS A O 1
ATOM 1541 N N . GLY A 1 206 ? -11.055 2.337 10.965 1.00 89.81 206 GLY A N 1
ATOM 1542 C CA . GLY A 1 206 ? -10.860 1.056 10.306 1.00 89.81 206 GLY A CA 1
ATOM 1543 C C . GLY A 1 206 ? -12.043 0.659 9.447 1.00 89.81 206 GLY A C 1
ATOM 1544 O O . GLY A 1 206 ? -12.986 1.435 9.255 1.00 89.81 206 GLY A O 1
ATOM 1545 N N . VAL A 1 207 ? -11.974 -0.564 8.933 1.00 89.62 207 VAL A N 1
ATOM 1546 C CA . VAL A 1 207 ? -13.031 -1.187 8.142 1.00 89.62 207 VAL A CA 1
ATOM 1547 C C . VAL A 1 207 ? -13.398 -2.518 8.785 1.00 89.62 207 VAL A C 1
ATOM 1549 O O . VAL A 1 207 ? -12.541 -3.339 9.099 1.00 89.62 207 VAL A O 1
ATOM 1552 N N . PHE A 1 208 ? -14.692 -2.741 8.971 1.00 92.12 208 PHE A N 1
ATOM 1553 C CA . PHE A 1 208 ? -15.235 -4.023 9.384 1.00 92.12 208 PHE A CA 1
ATOM 1554 C C . PHE A 1 208 ? -16.006 -4.656 8.224 1.00 92.12 208 PHE A C 1
ATOM 1556 O O . PHE A 1 208 ? -16.991 -4.095 7.749 1.00 92.12 208 PHE A O 1
ATOM 1563 N N . PHE A 1 209 ? -15.571 -5.825 7.760 1.00 91.19 209 PHE A N 1
ATOM 1564 C CA . PHE A 1 209 ? -16.163 -6.531 6.619 1.00 91.19 209 PHE A CA 1
ATOM 1565 C C . PHE A 1 209 ? -17.364 -7.393 7.034 1.00 91.19 209 PHE A C 1
ATOM 1567 O O . PHE A 1 209 ? -17.277 -8.623 7.094 1.00 91.19 209 PHE A O 1
ATOM 1574 N N . GLY A 1 210 ? -18.492 -6.756 7.339 1.00 89.44 210 GLY A N 1
ATOM 1575 C CA . GLY A 1 210 ? -19.709 -7.439 7.775 1.00 89.44 210 GLY A CA 1
ATOM 1576 C C . GLY A 1 210 ? -20.900 -6.500 7.928 1.00 89.44 210 GLY A C 1
ATOM 1577 O O . GLY A 1 210 ? -20.888 -5.380 7.415 1.00 89.44 210 GLY A O 1
ATOM 1578 N N . SER A 1 211 ? -21.939 -6.972 8.618 1.00 90.06 211 SER A N 1
ATOM 1579 C CA . SER A 1 211 ? -23.149 -6.179 8.846 1.00 90.06 211 SER A CA 1
ATOM 1580 C C . SER A 1 211 ? -22.964 -5.133 9.949 1.00 90.06 211 SER A C 1
ATOM 1582 O O . SER A 1 211 ? -22.020 -5.178 10.745 1.00 90.06 211 SER A O 1
ATOM 1584 N N . LYS A 1 212 ? -23.903 -4.186 10.024 1.00 90.56 212 LYS A N 1
ATOM 1585 C CA . LYS A 1 212 ? -23.926 -3.165 11.075 1.00 90.56 212 LYS A CA 1
ATOM 1586 C C . LYS A 1 212 ? -24.150 -3.780 12.463 1.00 90.56 212 LYS A C 1
ATOM 1588 O O . LYS A 1 212 ? -23.571 -3.317 13.440 1.00 90.56 212 LYS A O 1
ATOM 1593 N N . GLU A 1 213 ? -24.951 -4.836 12.552 1.00 92.31 213 GLU A N 1
ATOM 1594 C CA . GLU A 1 213 ? -25.225 -5.575 13.789 1.00 92.31 213 GLU A CA 1
ATOM 1595 C C . GLU A 1 213 ? -23.963 -6.282 14.292 1.00 92.31 213 GLU A C 1
ATOM 1597 O O . GLU A 1 213 ? -23.614 -6.157 15.465 1.00 92.31 213 GLU A O 1
ATOM 1602 N N . GLU A 1 214 ? -23.243 -6.964 13.394 1.00 92.75 214 GLU A N 1
ATOM 1603 C CA . GLU A 1 214 ? -21.952 -7.586 13.707 1.00 92.75 214 GLU A CA 1
ATOM 1604 C C . GLU A 1 214 ? -20.923 -6.541 14.168 1.00 92.75 214 GLU A C 1
ATOM 1606 O O . GLU A 1 214 ? -20.180 -6.782 15.117 1.00 92.75 214 GLU A O 1
ATOM 1611 N N . TYR A 1 215 ? -20.905 -5.363 13.537 1.00 93.62 215 TYR A N 1
ATOM 1612 C CA . TYR A 1 215 ? -20.054 -4.252 13.959 1.00 93.62 215 TYR A CA 1
ATOM 1613 C C . TYR A 1 215 ? -20.419 -3.740 15.361 1.00 93.62 215 TYR A C 1
ATOM 1615 O O . TYR A 1 215 ? -19.538 -3.572 16.202 1.00 93.62 215 TYR A O 1
ATOM 1623 N N . HIS A 1 216 ? -21.704 -3.518 15.650 1.00 93.50 216 HIS A N 1
ATOM 1624 C CA . HIS A 1 216 ? -22.137 -3.052 16.970 1.00 93.50 216 HIS A CA 1
ATOM 1625 C C . HIS A 1 216 ? -21.822 -4.060 18.081 1.00 93.50 216 HIS A C 1
ATOM 1627 O O . HIS A 1 216 ? -21.528 -3.644 19.203 1.00 93.50 216 HIS A O 1
ATOM 1633 N N . ALA A 1 217 ? -21.799 -5.360 17.772 1.00 93.81 217 ALA A N 1
ATOM 1634 C CA . ALA A 1 217 ? -21.394 -6.400 18.715 1.00 93.81 217 ALA A CA 1
ATOM 1635 C C . ALA A 1 217 ? -19.923 -6.281 19.168 1.00 93.81 217 ALA A C 1
ATOM 1637 O O . ALA A 1 217 ? -19.581 -6.802 20.226 1.00 93.81 217 ALA A O 1
ATOM 1638 N N . LEU A 1 218 ? -19.068 -5.551 18.435 1.00 93.06 218 LEU A N 1
ATOM 1639 C CA . LEU A 1 218 ? -17.703 -5.229 18.878 1.00 93.06 218 LEU A CA 1
ATOM 1640 C C . LEU A 1 218 ? -17.679 -4.255 20.069 1.00 93.06 218 LEU A C 1
ATOM 1642 O O . LEU A 1 218 ? -16.664 -4.148 20.754 1.00 93.06 218 LEU A O 1
ATOM 1646 N N . GLY A 1 219 ? -18.765 -3.508 20.303 1.00 93.25 219 GLY A N 1
ATOM 1647 C CA . GLY A 1 219 ? -18.898 -2.614 21.454 1.00 93.25 219 GLY A CA 1
ATOM 1648 C C . GLY A 1 219 ? -17.882 -1.466 21.498 1.00 93.25 219 GLY A C 1
ATOM 1649 O O . GLY A 1 219 ? -17.566 -0.988 22.587 1.00 93.25 219 GLY A O 1
ATOM 1650 N N . LEU A 1 220 ? -17.361 -1.019 20.346 1.00 93.12 220 LEU A N 1
ATOM 1651 C CA . LEU A 1 220 ? -16.263 -0.039 20.275 1.00 93.12 220 LEU A CA 1
ATOM 1652 C C . LEU A 1 220 ? -16.571 1.275 21.006 1.00 93.12 220 LEU A C 1
ATOM 1654 O O . LEU A 1 220 ? -15.692 1.816 21.665 1.00 93.12 220 LEU A O 1
ATOM 1658 N N . GLU A 1 221 ? -17.815 1.758 20.946 1.00 89.56 221 GLU A N 1
ATOM 1659 C CA . GLU A 1 221 ? -18.234 2.992 21.634 1.00 89.56 221 GLU A CA 1
ATOM 1660 C C . GLU A 1 221 ? -18.125 2.885 23.157 1.00 89.56 221 GLU A C 1
ATOM 1662 O O . GLU A 1 221 ? -17.752 3.843 23.831 1.00 89.56 221 GLU A O 1
ATOM 1667 N N . HIS A 1 222 ? -18.437 1.710 23.706 1.00 91.56 222 HIS A N 1
ATOM 1668 C CA . HIS A 1 222 ? -18.311 1.460 25.136 1.00 91.56 222 HIS A CA 1
ATOM 1669 C C . HIS A 1 222 ? -16.851 1.246 25.542 1.00 91.56 222 HIS A C 1
ATOM 1671 O O . HIS A 1 222 ? -16.445 1.644 26.630 1.00 91.56 222 HIS A O 1
ATOM 1677 N N . ARG A 1 223 ? -16.066 0.620 24.661 1.00 90.50 223 ARG A N 1
ATOM 1678 C CA . ARG A 1 223 ? -14.667 0.259 24.907 1.00 90.50 223 ARG A CA 1
ATOM 1679 C C . ARG A 1 223 ? -13.717 1.451 24.798 1.00 90.50 223 ARG A C 1
ATOM 1681 O O . ARG A 1 223 ? -12.741 1.508 25.534 1.00 90.50 223 ARG A O 1
ATOM 1688 N N . PHE A 1 224 ? -14.037 2.411 23.933 1.00 93.31 224 PHE A N 1
ATOM 1689 C CA . PHE A 1 224 ? -13.289 3.653 23.737 1.00 93.31 224 PHE A CA 1
ATOM 1690 C C . PHE A 1 224 ? -14.183 4.875 24.008 1.00 93.31 224 PHE A C 1
ATOM 1692 O O . PHE A 1 224 ? -14.532 5.611 23.078 1.00 93.31 224 PHE A O 1
ATOM 1699 N N . PRO A 1 225 ? -14.595 5.098 25.270 1.00 91.25 225 PRO A N 1
ATOM 1700 C CA . PRO A 1 225 ? -15.484 6.198 25.610 1.00 91.25 225 PRO A CA 1
ATOM 1701 C C . PRO A 1 225 ? -14.780 7.555 25.465 1.00 91.25 225 PRO A C 1
ATOM 1703 O O . PRO A 1 225 ? -13.559 7.665 25.561 1.00 91.25 225 PRO A O 1
ATOM 1706 N N . GLY A 1 226 ? -15.566 8.620 25.292 1.00 89.00 226 GLY A N 1
ATOM 1707 C CA . GLY A 1 226 ? -15.049 9.994 25.315 1.00 89.00 226 GLY A CA 1
ATOM 1708 C C . GLY A 1 226 ? -14.485 10.507 23.987 1.00 89.00 226 GLY A C 1
ATOM 1709 O O . GLY A 1 226 ? -13.699 11.449 23.994 1.00 89.00 226 GLY A O 1
ATOM 1710 N N . SER A 1 227 ? -14.879 9.926 22.850 1.00 92.25 227 SER A N 1
ATOM 1711 C CA . SER A 1 227 ? -14.587 10.515 21.538 1.00 92.25 227 SER A CA 1
ATOM 1712 C C . SER A 1 227 ? -15.331 11.841 21.352 1.00 92.25 227 SER A C 1
ATOM 1714 O O . SER A 1 227 ? -16.542 11.895 21.564 1.00 92.25 227 SER A O 1
ATOM 1716 N N . ASP A 1 228 ? -14.652 12.879 20.866 1.00 93.62 228 ASP A N 1
ATOM 1717 C CA . ASP A 1 228 ? -15.268 14.162 20.498 1.00 93.62 228 ASP A CA 1
ATOM 1718 C C . ASP A 1 228 ? -16.171 14.050 19.268 1.00 93.62 228 ASP A C 1
ATOM 1720 O O . ASP A 1 228 ? -17.102 14.832 19.086 1.00 93.62 228 ASP A O 1
ATOM 1724 N N . SER A 1 229 ? -15.864 13.107 18.378 1.00 90.19 229 SER A N 1
ATOM 1725 C CA . SER A 1 229 ? -16.698 12.813 17.218 1.00 90.19 229 SER A CA 1
ATOM 1726 C C . SER A 1 229 ? -16.533 11.365 16.787 1.00 90.19 229 SER A C 1
ATOM 1728 O O . SER A 1 229 ? -15.426 10.823 16.832 1.00 90.19 229 SER A O 1
ATOM 1730 N N . SER A 1 230 ? -17.626 10.777 16.313 1.00 89.94 230 SER A N 1
ATOM 1731 C CA . SER A 1 230 ? -17.642 9.488 15.637 1.00 89.94 230 SER A CA 1
ATOM 1732 C C . SER A 1 230 ? -18.248 9.642 14.24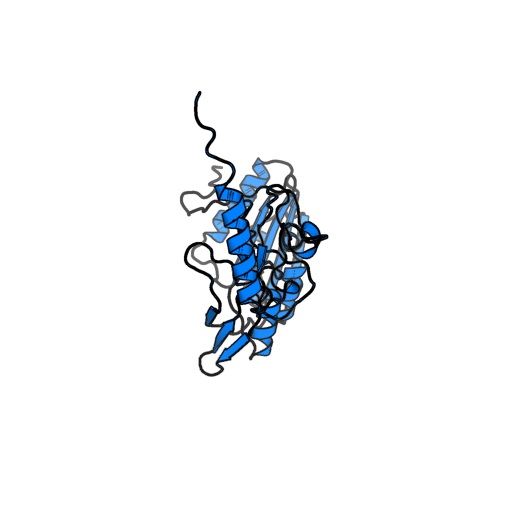2 1.00 89.94 230 SER A C 1
ATOM 1734 O O . SER A 1 230 ? -19.130 10.470 14.001 1.00 89.94 230 SER A O 1
ATOM 1736 N N . LYS A 1 231 ? -17.739 8.867 13.289 1.00 88.75 231 LYS A N 1
ATOM 1737 C CA . LYS A 1 231 ? -18.282 8.746 11.937 1.00 88.75 231 LYS A CA 1
ATOM 1738 C C . LYS A 1 231 ? -18.425 7.272 11.617 1.00 88.75 231 LYS A C 1
ATOM 1740 O O . LYS A 1 231 ? -17.459 6.522 11.747 1.00 88.75 231 LYS A O 1
ATOM 1745 N N . LEU A 1 232 ? -19.614 6.893 11.170 1.00 87.69 232 LEU A N 1
ATOM 1746 C CA . LEU A 1 232 ? -19.922 5.553 10.703 1.00 87.69 232 LEU A CA 1
ATOM 1747 C C . LEU A 1 232 ? -20.455 5.650 9.278 1.00 87.69 232 LEU A C 1
ATOM 1749 O O . LEU A 1 232 ? -21.447 6.336 9.037 1.00 87.69 232 LEU A O 1
ATOM 1753 N N . LEU A 1 233 ? -19.791 4.978 8.347 1.00 84.81 233 LEU A N 1
ATOM 1754 C CA . LEU A 1 233 ? -20.192 4.902 6.952 1.00 84.81 233 LEU A CA 1
ATOM 1755 C C . LEU A 1 233 ? -20.482 3.443 6.608 1.00 84.81 233 LEU A C 1
ATOM 1757 O O . LEU A 1 233 ? -19.602 2.588 6.723 1.00 84.81 233 LEU A O 1
ATOM 1761 N N . VAL A 1 234 ? -21.725 3.177 6.214 1.00 84.75 234 VAL A N 1
ATOM 1762 C CA . VAL A 1 234 ? -22.149 1.876 5.691 1.00 84.75 234 VAL A CA 1
ATOM 1763 C C . VAL A 1 234 ? -21.843 1.859 4.202 1.00 84.75 234 VAL A C 1
ATOM 1765 O O . VAL A 1 234 ? -22.211 2.786 3.483 1.00 84.75 234 VAL A O 1
ATOM 1768 N N . LEU A 1 235 ? -21.117 0.839 3.768 1.00 81.31 235 LEU A N 1
ATOM 1769 C CA . LEU A 1 235 ? -20.666 0.664 2.399 1.00 81.31 235 LEU A CA 1
ATOM 1770 C C . LEU A 1 235 ? -21.331 -0.594 1.859 1.00 81.31 235 LEU A C 1
ATOM 1772 O O . LEU A 1 235 ? -20.972 -1.703 2.255 1.00 81.31 235 LEU A O 1
ATOM 1776 N N . ASP A 1 236 ? -22.303 -0.405 0.975 1.00 75.75 236 ASP A N 1
ATOM 1777 C CA . ASP A 1 236 ? -23.095 -1.499 0.402 1.00 75.75 236 ASP A CA 1
ATOM 1778 C C . ASP A 1 236 ? -22.420 -2.142 -0.822 1.00 75.75 236 ASP A C 1
ATOM 1780 O O . ASP A 1 236 ? -22.908 -3.136 -1.361 1.00 75.75 236 ASP A O 1
ATOM 1784 N N . ASP A 1 237 ? -21.281 -1.596 -1.258 1.00 74.38 237 ASP A N 1
ATOM 1785 C CA . ASP A 1 237 ? -20.492 -2.137 -2.353 1.00 74.38 237 ASP A CA 1
ATOM 1786 C C . ASP A 1 237 ? -18.969 -1.987 -2.124 1.00 74.38 237 ASP A C 1
ATOM 1788 O O . ASP A 1 237 ? -18.472 -1.120 -1.391 1.00 74.38 237 ASP A O 1
ATOM 1792 N N . TRP A 1 238 ? -18.206 -2.902 -2.730 1.00 69.50 238 TRP A N 1
ATOM 1793 C CA . TRP A 1 238 ? -16.750 -2.981 -2.574 1.00 69.50 238 TRP A CA 1
ATOM 1794 C C . TRP A 1 238 ? -16.020 -1.785 -3.196 1.00 69.50 238 TRP A C 1
ATOM 1796 O O . TRP A 1 238 ? -15.056 -1.288 -2.618 1.00 69.50 238 TRP A O 1
ATOM 1806 N N . LEU A 1 239 ? -16.482 -1.281 -4.343 1.00 65.50 239 LEU A N 1
ATOM 1807 C CA . LEU A 1 239 ? -15.840 -0.147 -5.013 1.00 65.50 239 LEU A CA 1
ATOM 1808 C C . LEU A 1 239 ? -16.031 1.157 -4.235 1.00 65.50 239 LEU A C 1
ATOM 1810 O O . LEU A 1 239 ? -15.125 1.983 -4.210 1.00 65.50 239 LEU A O 1
ATOM 1814 N N . GLY A 1 240 ? -17.146 1.322 -3.531 1.00 63.50 240 GLY A N 1
ATOM 1815 C CA . GLY A 1 240 ? -17.388 2.373 -2.555 1.00 63.50 240 GLY A CA 1
ATOM 1816 C C . GLY A 1 240 ? -16.415 2.260 -1.389 1.00 63.50 240 GLY A C 1
ATOM 1817 O O . GLY A 1 240 ? -15.872 3.269 -0.945 1.00 63.50 240 GLY A O 1
ATOM 1818 N N . THR A 1 241 ? -16.090 1.038 -0.955 1.00 65.38 241 THR A N 1
ATOM 1819 C CA . THR A 1 241 ? -15.033 0.817 0.046 1.00 65.38 241 THR A CA 1
ATOM 1820 C C . THR A 1 241 ? -13.676 1.303 -0.462 1.00 65.38 241 THR A C 1
ATOM 1822 O O . THR A 1 241 ? -13.022 2.084 0.225 1.00 65.38 241 THR A O 1
ATOM 1825 N N . VAL A 1 242 ? -13.286 0.930 -1.682 1.00 66.06 242 VAL A N 1
ATOM 1826 C CA . VAL A 1 242 ? -12.015 1.349 -2.303 1.00 66.06 242 VAL A CA 1
ATOM 1827 C C . VAL A 1 242 ? -11.981 2.864 -2.545 1.00 66.06 242 VAL A C 1
ATOM 1829 O O . VAL A 1 242 ? -11.013 3.533 -2.191 1.00 66.06 242 VAL A O 1
ATOM 1832 N N . THR A 1 243 ? -13.066 3.437 -3.066 1.00 59.72 243 THR A N 1
ATOM 1833 C CA . THR A 1 243 ? -13.196 4.876 -3.349 1.00 59.72 243 THR A CA 1
ATOM 1834 C C . THR A 1 243 ? -13.097 5.699 -2.066 1.00 59.72 243 THR A C 1
ATOM 1836 O O . THR A 1 243 ? -12.399 6.704 -2.020 1.00 59.72 243 THR A O 1
ATOM 1839 N N . HIS A 1 244 ? -13.713 5.253 -0.972 1.00 56.44 244 HIS A N 1
ATOM 1840 C CA . HIS A 1 244 ? -13.619 5.956 0.305 1.00 56.44 244 HIS A CA 1
ATOM 1841 C C . HIS A 1 244 ? -12.284 5.750 1.034 1.00 56.44 244 HIS A C 1
ATOM 1843 O O . HIS A 1 244 ? -11.937 6.583 1.881 1.00 56.44 244 HIS A O 1
ATOM 1849 N N . VAL A 1 245 ? -11.523 4.695 0.716 1.00 58.28 245 VAL A N 1
ATOM 1850 C CA . VAL A 1 245 ? -10.115 4.568 1.129 1.00 58.28 245 VAL A CA 1
ATOM 1851 C C . VAL A 1 245 ? -9.256 5.652 0.459 1.00 58.28 245 VAL A C 1
ATOM 1853 O O . VAL A 1 245 ? -8.363 6.180 1.113 1.00 58.28 245 VAL A O 1
ATOM 1856 N N . VAL A 1 246 ? -9.571 6.088 -0.769 1.00 53.78 246 VAL A N 1
ATOM 1857 C CA . VAL A 1 246 ? -8.893 7.229 -1.432 1.00 53.78 246 VAL A CA 1
ATOM 1858 C C . VAL A 1 246 ? -9.084 8.537 -0.644 1.00 53.78 246 VAL A C 1
ATOM 1860 O O . VAL A 1 246 ? -8.143 9.311 -0.479 1.00 53.78 246 VAL A O 1
ATOM 1863 N N . ASP A 1 247 ? -10.280 8.767 -0.095 1.00 53.91 247 ASP A N 1
ATOM 1864 C CA . ASP A 1 247 ? -10.611 9.962 0.704 1.00 53.91 247 ASP A CA 1
ATOM 1865 C C . ASP A 1 247 ? -10.047 9.933 2.135 1.00 53.91 247 ASP A C 1
ATOM 1867 O O . ASP A 1 247 ? -10.250 10.860 2.931 1.00 53.91 247 ASP A O 1
ATOM 1871 N N . ASP A 1 248 ? -9.367 8.851 2.507 1.00 62.38 248 ASP A N 1
ATOM 1872 C CA . ASP A 1 248 ? -8.810 8.680 3.832 1.00 62.38 248 ASP A CA 1
ATOM 1873 C C . ASP A 1 248 ? -7.692 9.688 4.136 1.00 62.38 248 ASP A C 1
ATOM 1875 O O . ASP A 1 248 ? -6.787 9.929 3.342 1.00 62.38 248 ASP A O 1
ATOM 1879 N N . LEU A 1 249 ? -7.738 10.276 5.335 1.00 52.84 249 LEU A N 1
ATOM 1880 C CA . LEU A 1 249 ? -6.773 11.285 5.771 1.00 52.84 249 LEU A CA 1
ATOM 1881 C C . LEU A 1 249 ? -5.320 10.776 5.738 1.00 52.84 249 LEU A C 1
ATOM 1883 O O . LEU A 1 249 ? -4.425 11.554 5.424 1.00 52.84 249 LEU A O 1
ATOM 1887 N N . ALA A 1 250 ? -5.070 9.496 6.035 1.00 56.88 250 ALA A N 1
ATOM 1888 C CA . ALA A 1 250 ? -3.721 8.933 5.977 1.00 56.88 250 ALA A CA 1
ATOM 1889 C C . ALA A 1 250 ? -3.231 8.800 4.527 1.00 56.88 250 ALA A C 1
ATOM 1891 O O . ALA A 1 250 ? -2.076 9.111 4.245 1.00 56.88 250 ALA A O 1
ATOM 1892 N N . VAL A 1 251 ? -4.121 8.431 3.601 1.00 55.31 251 VAL A N 1
ATOM 1893 C CA . VAL A 1 251 ? -3.822 8.387 2.161 1.00 55.31 251 VAL A CA 1
ATOM 1894 C C . VAL A 1 251 ? -3.591 9.798 1.614 1.00 55.31 251 VAL A C 1
ATOM 1896 O O . VAL A 1 251 ? -2.625 10.031 0.895 1.00 55.31 251 VAL A O 1
ATOM 1899 N N . ARG A 1 252 ? -4.394 10.784 2.023 1.00 56.78 252 ARG A N 1
ATOM 1900 C CA . ARG A 1 252 ? -4.227 12.185 1.599 1.00 56.78 252 ARG A CA 1
ATOM 1901 C C . ARG A 1 252 ? -2.945 12.837 2.113 1.00 56.78 252 ARG A C 1
ATOM 1903 O O . ARG A 1 252 ? -2.398 13.697 1.433 1.00 56.78 252 ARG A O 1
ATOM 1910 N N . LEU A 1 253 ? -2.480 12.464 3.305 1.00 57.44 253 LEU A N 1
ATOM 1911 C CA . LEU A 1 253 ? -1.249 13.012 3.883 1.00 57.44 253 LEU A CA 1
ATOM 1912 C C . LEU A 1 253 ? 0.024 12.342 3.347 1.00 57.44 253 LEU A C 1
ATOM 1914 O O . LEU A 1 253 ? 1.093 12.936 3.457 1.00 57.44 253 LEU A O 1
ATOM 1918 N N . GLY A 1 254 ? -0.065 11.130 2.788 1.00 57.38 254 GLY A N 1
ATOM 1919 C CA . GLY A 1 254 ? 1.120 10.329 2.468 1.00 57.38 254 GLY A CA 1
ATOM 1920 C C . GLY A 1 254 ? 0.983 9.377 1.282 1.00 57.38 254 GLY A C 1
ATOM 1921 O O . GLY A 1 254 ? 1.685 8.367 1.261 1.00 57.38 254 GLY A O 1
ATOM 1922 N N . GLY A 1 255 ? 0.086 9.639 0.329 1.00 57.88 255 GLY A N 1
ATOM 1923 C CA . GLY A 1 255 ? -0.145 8.766 -0.828 1.00 57.88 255 GLY A CA 1
ATOM 1924 C C . GLY A 1 255 ? 0.471 9.248 -2.143 1.00 57.88 255 GLY A C 1
ATOM 1925 O O . GLY A 1 255 ? 0.937 8.417 -2.917 1.00 57.88 255 GLY A O 1
ATOM 1926 N N . SER A 1 256 ? 0.478 10.562 -2.398 1.00 59.31 256 SER A N 1
ATOM 1927 C CA . SER A 1 256 ? 0.640 11.077 -3.771 1.00 59.31 256 SER A CA 1
ATOM 1928 C C . SER A 1 256 ? 1.441 12.366 -3.924 1.00 59.31 256 SER A C 1
ATOM 1930 O O . SER A 1 256 ? 1.807 12.748 -5.035 1.00 59.31 256 SER A O 1
ATOM 1932 N N . MET A 1 257 ? 1.740 13.052 -2.821 1.00 69.25 257 MET A N 1
ATOM 1933 C CA . MET A 1 257 ? 2.450 14.326 -2.860 1.00 69.25 257 MET A CA 1
ATOM 1934 C C . MET A 1 257 ? 3.910 14.140 -2.473 1.00 69.25 257 MET A C 1
ATOM 1936 O O . MET A 1 257 ? 4.213 13.699 -1.362 1.00 69.25 257 MET A O 1
ATOM 1940 N N . SER A 1 258 ? 4.813 14.542 -3.368 1.00 77.69 258 SER A N 1
ATOM 1941 C CA . SER A 1 258 ? 6.226 14.673 -3.034 1.00 77.69 258 SER A CA 1
ATOM 1942 C C . SER A 1 258 ? 6.383 15.610 -1.839 1.00 77.69 258 SER A C 1
ATOM 1944 O O . SER A 1 258 ? 5.889 16.740 -1.851 1.00 77.69 258 SER A O 1
ATOM 1946 N N . SER A 1 259 ? 7.046 15.143 -0.787 1.00 81.69 259 SER A N 1
ATOM 1947 C CA . SER A 1 259 ? 7.204 15.911 0.448 1.00 81.69 259 SER A CA 1
ATOM 1948 C C . SER A 1 259 ? 8.517 15.598 1.157 1.00 81.69 259 SER A C 1
ATOM 1950 O O . SER A 1 259 ? 9.185 14.605 0.870 1.00 81.69 259 SER A O 1
ATOM 1952 N N . TYR A 1 260 ? 8.909 16.472 2.083 1.00 87.19 260 TYR A N 1
ATOM 1953 C CA . TYR A 1 260 ? 10.056 16.255 2.958 1.00 87.19 260 TYR A CA 1
ATOM 1954 C C . TYR A 1 260 ? 9.593 15.499 4.196 1.00 87.19 260 TYR A C 1
ATOM 1956 O O . TYR A 1 260 ? 8.888 16.056 5.039 1.00 87.19 260 TYR A O 1
ATOM 1964 N N . PHE A 1 261 ? 9.994 14.239 4.330 1.00 85.12 261 PHE A N 1
ATOM 1965 C CA . PHE A 1 261 ? 9.651 13.457 5.512 1.00 85.12 261 PHE A CA 1
ATOM 1966 C C . PHE A 1 261 ? 10.747 12.475 5.908 1.00 85.12 261 PHE A C 1
ATOM 1968 O O . PHE A 1 261 ? 11.619 12.093 5.122 1.00 85.12 261 PHE A O 1
ATOM 1975 N N . TYR A 1 262 ? 10.684 12.052 7.162 1.00 86.50 262 TYR A N 1
ATOM 1976 C CA . TYR A 1 262 ? 11.448 10.932 7.672 1.00 86.50 262 TYR A CA 1
ATOM 1977 C C . TYR A 1 262 ? 10.476 9.929 8.285 1.00 86.50 262 TYR A C 1
ATOM 1979 O O . TYR A 1 262 ? 9.564 10.316 9.011 1.00 86.50 262 TYR A O 1
ATOM 1987 N N . ALA A 1 263 ? 10.667 8.649 7.977 1.00 86.19 263 ALA A N 1
ATOM 1988 C CA . ALA A 1 263 ? 9.811 7.573 8.452 1.00 86.19 263 ALA A CA 1
ATOM 1989 C C . ALA A 1 263 ? 10.658 6.447 9.051 1.00 86.19 263 ALA A C 1
ATOM 1991 O O . ALA A 1 263 ? 11.749 6.136 8.570 1.00 86.19 263 ALA A O 1
ATOM 1992 N N . LYS A 1 264 ? 10.132 5.830 10.106 1.00 89.25 264 LYS A N 1
ATOM 1993 C CA . LYS A 1 264 ? 10.657 4.615 10.732 1.00 89.25 264 LYS A CA 1
ATOM 1994 C C . LYS A 1 264 ? 9.491 3.670 10.990 1.00 89.25 264 LYS A C 1
ATOM 1996 O O . LYS A 1 264 ? 8.375 4.124 11.225 1.00 89.25 264 LYS A O 1
ATOM 2001 N N . SER A 1 265 ? 9.769 2.374 10.992 1.00 88.44 265 SER A N 1
ATOM 2002 C CA . SER A 1 265 ? 8.821 1.336 11.382 1.00 88.44 265 SER A CA 1
ATOM 2003 C C . SER A 1 265 ? 9.399 0.488 12.512 1.00 88.44 265 SER A C 1
ATOM 2005 O O . SER A 1 265 ? 10.617 0.362 12.655 1.00 88.44 265 SER A O 1
ATOM 2007 N N . LEU A 1 266 ? 8.509 -0.066 13.332 1.00 89.69 266 LEU A N 1
ATOM 2008 C CA . LEU A 1 266 ? 8.811 -1.004 14.409 1.00 89.69 266 LEU A CA 1
ATOM 2009 C C . LEU A 1 266 ? 7.707 -2.064 14.435 1.00 89.69 266 LEU A C 1
ATOM 2011 O O . LEU A 1 266 ? 6.544 -1.751 14.183 1.00 89.69 266 LEU A O 1
ATOM 2015 N N . GLY A 1 267 ? 8.083 -3.309 14.719 1.00 87.12 267 GLY A N 1
ATOM 2016 C CA . GLY A 1 267 ? 7.140 -4.391 14.986 1.00 87.12 267 GLY A CA 1
ATOM 2017 C C . GLY A 1 267 ? 6.950 -4.558 16.488 1.00 87.12 267 GLY A C 1
ATOM 2018 O O . GLY A 1 267 ? 7.923 -4.482 17.236 1.00 87.12 267 GLY A O 1
ATOM 2019 N N . PHE A 1 268 ? 5.711 -4.802 16.908 1.00 85.12 268 PHE A N 1
ATOM 2020 C CA . PHE A 1 268 ? 5.362 -5.081 18.298 1.00 85.12 268 PHE A CA 1
ATOM 2021 C C . PHE A 1 268 ? 4.823 -6.507 18.423 1.00 85.12 268 PHE A C 1
ATOM 2023 O O . PHE A 1 268 ? 4.206 -7.047 17.505 1.00 85.12 268 PHE A O 1
ATOM 2030 N N . THR A 1 269 ? 5.066 -7.104 19.577 1.00 84.69 269 THR A N 1
ATOM 2031 C CA . THR A 1 269 ? 4.542 -8.396 20.024 1.00 84.69 269 THR A CA 1
ATOM 2032 C C . THR A 1 269 ? 3.700 -8.178 21.277 1.00 84.69 269 THR A C 1
ATOM 2034 O O . THR A 1 269 ? 3.745 -7.102 21.872 1.00 84.69 269 THR A O 1
ATOM 2037 N N . ARG A 1 270 ? 2.973 -9.211 21.721 1.00 81.00 270 ARG A N 1
ATOM 2038 C CA . ARG A 1 270 ? 2.211 -9.160 22.981 1.00 81.00 270 ARG A CA 1
ATOM 2039 C C . ARG A 1 270 ? 3.095 -8.807 24.192 1.00 81.00 270 ARG A C 1
ATOM 2041 O O . ARG A 1 270 ? 2.614 -8.167 25.110 1.00 81.00 270 ARG A O 1
ATOM 2048 N N . ASP A 1 271 ? 4.384 -9.148 24.164 1.00 83.06 271 ASP A N 1
ATOM 2049 C CA . ASP A 1 271 ? 5.327 -8.841 25.254 1.00 83.06 271 ASP A CA 1
ATOM 2050 C C . ASP A 1 271 ? 5.940 -7.432 25.168 1.00 83.06 271 ASP A C 1
ATOM 2052 O O . ASP A 1 271 ? 6.607 -6.978 26.095 1.00 83.06 271 ASP A O 1
ATOM 2056 N N . THR A 1 272 ? 5.772 -6.746 24.033 1.00 82.62 272 THR A N 1
ATOM 2057 C CA . THR A 1 272 ? 6.338 -5.409 23.781 1.00 82.62 272 THR A CA 1
ATOM 2058 C C . THR A 1 272 ? 5.262 -4.341 23.571 1.00 82.62 272 THR A C 1
ATOM 2060 O O . THR A 1 272 ? 5.584 -3.210 23.203 1.00 82.62 272 THR A O 1
ATOM 2063 N N . SER A 1 273 ? 3.989 -4.673 23.821 1.00 78.69 273 SER A N 1
ATOM 2064 C CA . SER A 1 273 ? 2.889 -3.706 23.854 1.00 78.69 273 SER A CA 1
ATOM 2065 C C . SER A 1 273 ? 3.016 -2.733 25.027 1.00 78.69 273 SER A C 1
ATOM 2067 O O . SER A 1 273 ? 3.638 -3.019 26.051 1.00 78.69 273 SER A O 1
ATOM 2069 N N . CYS A 1 274 ? 2.411 -1.556 24.882 1.00 77.12 274 CYS A N 1
ATOM 2070 C CA . CYS A 1 274 ? 2.312 -0.574 25.947 1.00 77.12 274 CYS A CA 1
ATOM 2071 C C . CYS A 1 274 ? 1.405 -1.113 27.056 1.00 77.12 274 CYS A C 1
ATOM 2073 O O . CYS A 1 274 ? 0.188 -1.011 26.970 1.00 77.12 274 CYS A O 1
ATOM 2075 N N . HIS A 1 275 ? 1.994 -1.634 28.129 1.00 66.50 275 HIS A N 1
ATOM 2076 C CA . HIS A 1 275 ? 1.254 -1.918 29.353 1.00 66.50 275 HIS A CA 1
ATOM 2077 C C . HIS A 1 275 ? 1.211 -0.660 30.210 1.00 66.50 275 HIS A C 1
ATOM 2079 O O . HIS A 1 275 ? 2.227 -0.231 30.763 1.00 66.50 275 HIS A O 1
ATOM 2085 N N . TYR A 1 276 ? 0.034 -0.050 30.319 1.00 55.28 276 TYR A N 1
ATOM 2086 C CA . TYR A 1 276 ? -0.161 1.028 31.274 1.00 55.28 276 TYR A CA 1
ATOM 2087 C C . TYR A 1 276 ? -0.385 0.415 32.660 1.00 55.28 276 TYR A C 1
ATOM 2089 O O . TYR A 1 276 ? -1.451 -0.126 32.945 1.00 55.28 276 TYR A O 1
ATOM 2097 N N . GLN A 1 277 ? 0.633 0.461 33.521 1.00 55.69 277 GLN A N 1
ATOM 2098 C CA . GLN A 1 277 ? 0.441 0.158 34.939 1.00 55.69 277 GLN A CA 1
ATOM 2099 C C . GLN A 1 277 ? -0.406 1.280 35.548 1.00 55.69 277 GLN A C 1
ATOM 2101 O O . GLN A 1 277 ? -0.037 2.452 35.444 1.00 55.69 277 GLN A O 1
ATOM 2106 N N . GLN A 1 278 ? -1.572 0.911 36.085 1.00 49.50 278 GLN A N 1
ATOM 2107 C CA . GLN A 1 278 ? -2.491 1.834 36.756 1.00 49.50 278 GLN A CA 1
ATOM 2108 C C . GLN A 1 278 ? -1.858 2.463 37.995 1.00 49.50 278 GLN A C 1
ATOM 2110 O O . GLN A 1 278 ? -1.138 1.740 38.721 1.00 49.50 278 GLN A O 1
#

Radius of gyration: 23.92 Å; chains: 1; bounding box: 81×40×68 Å

Foldseek 3Di:
DDDDDDDPPVVVVLVVVVVVLCVVVVNPCVQKPAQPDDCCCPFQNAAQAPVQDEAERIEGEPPDDDGDRADADRVSYYHHYHDDQLVLQDWDADPVQRKIKGFQNHFQLNVQVRSCVRPQKDDDDDLQRRHGNQPDDDDDGDGIDIDHIDHFQQKKKKKKFKAFAQDPVVLLVLQLLVVVLVPDPPDDPQWDWDWDDDNGMIMIITMGRDDPVVVVVSVVCVSRDHGPDMDIDIGRGRSSVSVVSCVDPVNVVRRDDRYHDDDDDDDDDPVRGRDDDD